Protein AF-A0A7S0SRD4-F1 (afdb_monomer)

Sequence (299 aa):
GVEGLGGLPGMASSKPMAVLPELRYLFFALEDAAAQGLSPATLHTKLDDSADFLSRCLSSYLPPSAASRAAVESGSVRYGSVKLSLGASIRAVTVAAAARIALDEVQTYALLRRCVEEDKGAMPTECDDDLVERLTHFYFRERLGMLKCIHALLIRAVQADEDEDGHGRESFGAPMAACLERILRDGLEDSLTGLLCSHMRGTTPTRPQPSGMAATAAAAADACQSRSQAQSPAAVQMSRDWAGQALEETQVMLECTFLMYYDQRTKCSAQRFAQLASAFEAGALGRAPVASAELVRYG

Structure (mmCIF, N/CA/C/O backbone):
data_AF-A0A7S0SRD4-F1
#
_entry.id   AF-A0A7S0SRD4-F1
#
loop_
_atom_site.group_PDB
_atom_site.id
_atom_site.type_symbol
_atom_site.label_atom_id
_atom_site.label_alt_id
_atom_site.label_comp_id
_atom_site.label_asym_id
_atom_site.label_entity_id
_atom_site.label_seq_id
_atom_site.pdbx_PDB_ins_code
_atom_site.Cartn_x
_atom_site.Cartn_y
_atom_site.Cartn_z
_atom_site.occupancy
_atom_site.B_iso_or_equiv
_atom_site.auth_seq_id
_atom_site.auth_comp_id
_atom_site.auth_asym_id
_atom_site.auth_atom_id
_atom_site.pdbx_PDB_model_num
ATOM 1 N N . GLY A 1 1 ? 24.685 -51.209 0.196 1.00 36.06 1 GLY A N 1
ATOM 2 C CA . GLY A 1 1 ? 24.804 -49.824 -0.280 1.00 36.06 1 GLY A CA 1
ATOM 3 C C . GLY A 1 1 ? 23.450 -49.404 -0.778 1.00 36.06 1 GLY A C 1
ATOM 4 O O . GLY A 1 1 ? 22.957 -50.036 -1.699 1.00 36.06 1 GLY A O 1
ATOM 5 N N . VAL A 1 2 ? 22.821 -48.446 -0.105 1.00 33.62 2 VAL A N 1
ATOM 6 C CA . VAL A 1 2 ? 21.538 -47.857 -0.504 1.00 33.62 2 VAL A CA 1
ATOM 7 C C . VAL A 1 2 ? 21.777 -46.353 -0.490 1.00 33.62 2 VAL A C 1
ATOM 9 O O . VAL A 1 2 ? 22.043 -45.789 0.569 1.00 33.62 2 VAL A O 1
ATOM 12 N N . GLU A 1 3 ? 21.806 -45.744 -1.670 1.00 31.25 3 GLU A N 1
ATOM 13 C CA . GLU A 1 3 ? 22.048 -44.315 -1.861 1.00 31.25 3 GLU A CA 1
ATOM 14 C C . GLU A 1 3 ? 20.728 -43.532 -1.873 1.00 31.25 3 GLU A C 1
ATOM 16 O O . GLU A 1 3 ? 19.791 -43.883 -2.584 1.00 31.25 3 GLU A O 1
ATOM 21 N N . GLY A 1 4 ? 20.712 -42.437 -1.105 1.00 28.84 4 GLY A N 1
ATOM 22 C CA . GLY A 1 4 ? 20.275 -41.129 -1.597 1.00 28.84 4 GLY A CA 1
ATOM 23 C C . GLY A 1 4 ? 18.776 -40.839 -1.669 1.00 28.84 4 GLY A C 1
ATOM 24 O O . GLY A 1 4 ? 18.247 -40.639 -2.757 1.00 28.84 4 GLY A O 1
ATOM 25 N N . LEU A 1 5 ? 18.107 -40.687 -0.521 1.00 32.81 5 LEU A N 1
ATOM 26 C CA . LEU A 1 5 ? 16.852 -39.930 -0.454 1.00 32.81 5 LEU A CA 1
ATOM 27 C C . LEU A 1 5 ? 17.156 -38.426 -0.498 1.00 32.81 5 LEU A C 1
ATOM 29 O O . LEU A 1 5 ? 17.890 -37.902 0.340 1.00 32.81 5 LEU A O 1
ATOM 33 N N . GLY A 1 6 ? 16.591 -37.764 -1.509 1.00 26.78 6 GLY A N 1
ATOM 34 C CA . GLY A 1 6 ? 16.721 -36.337 -1.774 1.00 26.78 6 GLY A CA 1
ATOM 35 C C . GLY A 1 6 ? 16.229 -35.466 -0.619 1.00 26.78 6 GLY A C 1
ATOM 36 O O . GLY A 1 6 ? 15.127 -35.646 -0.100 1.00 26.78 6 GLY A O 1
ATOM 37 N N . GLY A 1 7 ? 17.069 -34.505 -0.238 1.00 25.50 7 GLY A N 1
ATOM 38 C CA . GLY A 1 7 ? 16.729 -33.443 0.698 1.00 25.50 7 GLY A CA 1
ATOM 39 C C . GLY A 1 7 ? 15.748 -32.454 0.070 1.00 25.50 7 GLY A C 1
ATOM 40 O O . GLY A 1 7 ? 15.978 -31.939 -1.023 1.00 25.50 7 GLY A O 1
ATOM 41 N N . LEU A 1 8 ? 14.654 -32.199 0.782 1.00 27.06 8 LEU A N 1
ATOM 42 C CA . LEU A 1 8 ? 13.705 -31.126 0.497 1.00 27.06 8 LEU A CA 1
ATOM 43 C C . LEU A 1 8 ? 14.392 -29.753 0.652 1.00 27.06 8 LEU A C 1
ATOM 45 O O . LEU A 1 8 ? 15.189 -29.582 1.579 1.00 27.06 8 LEU A O 1
ATOM 49 N N . PRO A 1 9 ? 14.083 -28.763 -0.205 1.00 31.20 9 PRO A N 1
ATOM 50 C CA . PRO A 1 9 ? 14.646 -27.428 -0.084 1.00 31.20 9 PRO A CA 1
ATOM 51 C C . PRO A 1 9 ? 14.088 -26.716 1.152 1.00 31.20 9 PRO A C 1
ATOM 53 O O . PRO A 1 9 ? 12.887 -26.737 1.424 1.00 31.20 9 PRO A O 1
ATOM 56 N N . GLY A 1 10 ? 15.008 -26.114 1.906 1.00 26.09 10 GLY A N 1
ATOM 57 C CA . GLY A 1 10 ? 14.757 -25.436 3.169 1.00 26.09 10 GLY A CA 1
ATOM 58 C C . GLY A 1 10 ? 13.685 -24.359 3.057 1.00 26.09 10 GLY A C 1
ATOM 59 O O . GLY A 1 10 ? 13.702 -23.523 2.155 1.00 26.09 10 GLY A O 1
ATOM 60 N N . MET A 1 11 ? 12.761 -24.384 4.017 1.00 27.91 11 MET A N 1
ATOM 61 C CA . MET A 1 11 ? 11.798 -23.316 4.234 1.00 27.91 11 MET A CA 1
ATOM 62 C C . MET A 1 11 ? 12.563 -22.011 4.456 1.00 27.91 11 MET A C 1
ATOM 64 O O . MET A 1 11 ? 13.375 -21.905 5.378 1.00 27.91 11 MET A O 1
ATOM 68 N N . ALA A 1 12 ? 12.309 -21.034 3.587 1.00 28.92 12 ALA A N 1
ATOM 69 C CA . ALA A 1 12 ? 12.789 -19.678 3.760 1.00 28.92 12 ALA A CA 1
ATOM 70 C C . ALA A 1 12 ? 12.390 -19.185 5.157 1.00 28.92 12 ALA A C 1
ATOM 72 O O . ALA A 1 12 ? 11.222 -19.243 5.546 1.00 28.92 12 ALA A O 1
ATOM 73 N N . SER A 1 13 ? 13.386 -18.728 5.912 1.00 27.22 13 SER A N 1
ATOM 74 C CA . SER A 1 13 ? 13.202 -18.041 7.185 1.00 27.22 13 SER A CA 1
ATOM 75 C C . SER A 1 13 ? 12.363 -16.788 6.934 1.00 27.22 13 SER A C 1
ATOM 77 O O . SER A 1 13 ? 12.871 -15.772 6.460 1.00 27.22 13 SER A O 1
ATOM 79 N N . SER A 1 14 ? 11.054 -16.868 7.183 1.00 28.33 14 SER A N 1
ATOM 80 C CA . SER A 1 14 ? 10.164 -15.719 7.079 1.00 28.33 14 SER A CA 1
ATOM 81 C C . SER A 1 14 ? 10.494 -14.766 8.224 1.00 28.33 14 SER A C 1
ATOM 83 O O . SER A 1 14 ? 10.158 -15.032 9.383 1.00 28.33 14 SER A O 1
ATOM 85 N N . LYS A 1 15 ? 11.175 -13.662 7.904 1.00 36.94 15 LYS A N 1
ATOM 86 C CA . LYS A 1 15 ? 11.334 -12.511 8.799 1.00 36.94 15 LYS A CA 1
ATOM 87 C C . LYS A 1 15 ? 9.944 -12.194 9.388 1.00 36.94 15 LYS A C 1
ATOM 89 O O . LYS A 1 15 ? 8.979 -12.152 8.620 1.00 36.94 15 LYS A O 1
ATOM 94 N N . PRO A 1 16 ? 9.792 -12.046 10.720 1.00 40.56 16 PRO A N 1
ATOM 95 C CA . PRO A 1 16 ? 8.496 -11.731 11.310 1.00 40.56 16 PRO A CA 1
ATOM 96 C C . PRO A 1 16 ? 7.958 -10.476 10.630 1.00 40.56 16 PRO A C 1
ATOM 98 O O . PRO A 1 16 ? 8.684 -9.486 10.530 1.00 40.56 16 PRO A O 1
ATOM 101 N N . MET A 1 17 ? 6.733 -10.573 10.107 1.00 44.97 17 MET A N 1
ATOM 102 C CA . MET A 1 17 ? 6.149 -9.570 9.223 1.00 44.97 17 MET A CA 1
ATOM 103 C C . MET A 1 17 ? 6.313 -8.181 9.841 1.00 44.97 17 MET A C 1
ATOM 105 O O . MET A 1 17 ? 5.851 -7.931 10.959 1.00 44.97 17 MET A O 1
ATOM 109 N N . ALA A 1 18 ? 7.054 -7.324 9.139 1.00 53.88 18 ALA A N 1
ATOM 110 C CA . ALA A 1 18 ? 7.311 -5.966 9.573 1.00 53.88 18 ALA A CA 1
ATOM 111 C C . ALA A 1 18 ? 5.974 -5.253 9.801 1.00 53.88 18 ALA A C 1
ATOM 113 O O . ALA A 1 18 ? 5.003 -5.437 9.063 1.00 53.88 18 ALA A O 1
ATOM 114 N N . VAL A 1 19 ? 5.929 -4.468 10.871 1.00 72.50 19 VAL A N 1
ATOM 115 C CA . VAL A 1 19 ? 4.807 -3.584 11.184 1.00 72.50 19 VAL A CA 1
ATOM 116 C C . VAL A 1 19 ? 4.542 -2.702 9.974 1.00 72.50 19 VAL A C 1
ATOM 118 O O . VAL A 1 19 ? 5.494 -2.286 9.320 1.00 72.50 19 VAL A O 1
ATOM 121 N N . LEU A 1 20 ? 3.265 -2.442 9.681 1.00 83.50 20 LEU A N 1
ATOM 122 C CA . LEU A 1 20 ? 2.839 -1.624 8.547 1.00 83.50 20 LEU A CA 1
ATOM 123 C C . LEU A 1 20 ? 3.735 -0.375 8.415 1.00 83.50 20 LEU A C 1
ATOM 125 O O . LEU A 1 20 ? 3.735 0.425 9.350 1.00 83.50 20 LEU A O 1
ATOM 129 N N . PRO A 1 21 ? 4.508 -0.184 7.331 1.00 87.12 21 PRO A N 1
ATOM 130 C CA . PRO A 1 21 ? 5.394 0.973 7.210 1.00 87.12 21 PRO A CA 1
ATOM 131 C C . PRO A 1 21 ? 4.612 2.291 7.108 1.00 87.12 21 PRO A C 1
ATOM 133 O O . PRO A 1 21 ? 3.410 2.288 6.855 1.00 87.12 21 PRO A O 1
ATOM 136 N N . GLU A 1 22 ? 5.275 3.423 7.346 1.00 90.12 22 GLU A N 1
ATOM 137 C CA . GLU A 1 22 ? 4.699 4.773 7.197 1.00 90.12 22 GLU A CA 1
ATOM 138 C C . GLU A 1 22 ? 4.826 5.238 5.742 1.00 90.12 22 GLU A C 1
ATOM 140 O O . GLU A 1 22 ? 5.651 6.089 5.406 1.00 90.12 22 GLU A O 1
ATOM 145 N N . LEU A 1 23 ? 4.054 4.619 4.849 1.00 92.12 23 LEU A N 1
ATOM 146 C CA . LEU A 1 23 ? 4.299 4.687 3.405 1.00 92.12 23 LEU A CA 1
ATOM 147 C C . LEU A 1 23 ? 3.998 6.071 2.834 1.00 92.12 23 LEU A C 1
ATOM 149 O O . LEU A 1 23 ? 4.706 6.530 1.944 1.00 92.12 23 LEU A O 1
ATOM 153 N N . ARG A 1 24 ? 3.019 6.787 3.392 1.00 91.56 24 ARG A N 1
ATOM 154 C CA . ARG A 1 24 ? 2.755 8.176 2.996 1.00 91.56 24 ARG A CA 1
ATOM 155 C C . ARG A 1 24 ? 3.901 9.116 3.374 1.00 91.56 24 ARG A C 1
ATOM 157 O O . ARG A 1 24 ? 4.279 9.970 2.579 1.00 91.56 24 ARG A O 1
ATOM 164 N N . TYR A 1 25 ? 4.474 8.952 4.566 1.00 90.12 25 TYR A N 1
ATOM 165 C CA . TYR A 1 25 ? 5.635 9.742 4.984 1.00 90.12 25 TYR A CA 1
ATOM 166 C C . TYR A 1 25 ? 6.889 9.365 4.198 1.00 90.12 25 TYR A C 1
ATOM 168 O O . TYR A 1 25 ? 7.685 10.241 3.874 1.00 90.12 25 TYR A O 1
ATOM 176 N N . LEU A 1 26 ? 7.055 8.083 3.855 1.00 93.38 26 LEU A N 1
ATOM 177 C CA . LEU A 1 26 ? 8.112 7.655 2.945 1.00 93.38 26 LEU A CA 1
ATOM 178 C C . LEU A 1 26 ? 7.962 8.331 1.580 1.00 93.38 26 LEU A C 1
ATOM 180 O O . LEU A 1 26 ? 8.951 8.846 1.079 1.00 93.38 26 LEU A O 1
ATOM 184 N N . PHE A 1 27 ? 6.754 8.397 1.014 1.00 93.81 27 PHE A N 1
ATOM 185 C CA . PHE A 1 27 ? 6.531 9.075 -0.264 1.00 93.81 27 PHE A CA 1
ATOM 186 C C . PHE A 1 27 ? 6.978 10.539 -0.215 1.00 93.81 27 PHE A C 1
ATOM 188 O O . PHE A 1 27 ? 7.767 10.961 -1.057 1.00 93.81 27 PHE A O 1
ATOM 195 N N . PHE A 1 28 ? 6.575 11.290 0.815 1.00 89.69 28 PHE A N 1
ATOM 196 C CA . PHE A 1 28 ? 7.060 12.661 0.984 1.00 89.69 28 PHE A CA 1
ATOM 197 C C . PHE A 1 28 ? 8.583 12.719 1.100 1.00 89.69 28 PHE A C 1
ATOM 199 O O . PHE A 1 28 ? 9.207 13.595 0.508 1.00 89.69 28 PHE A O 1
ATOM 206 N N . ALA A 1 29 ? 9.198 11.789 1.830 1.00 89.75 29 ALA A N 1
ATOM 207 C CA . ALA A 1 29 ? 10.649 11.719 1.941 1.00 89.75 29 ALA A CA 1
ATOM 208 C C . ALA A 1 29 ? 11.344 11.397 0.604 1.00 89.75 29 ALA A C 1
ATOM 210 O O . ALA A 1 29 ? 12.498 11.771 0.443 1.00 89.75 29 ALA A O 1
ATOM 211 N N . LEU A 1 30 ? 10.683 10.724 -0.345 1.00 90.50 30 LEU A N 1
ATOM 212 C CA . LEU A 1 30 ? 11.231 10.450 -1.682 1.00 90.50 30 LEU A CA 1
ATOM 213 C C . LEU A 1 30 ? 11.121 11.657 -2.622 1.00 90.50 30 LEU A C 1
ATOM 215 O O . LEU A 1 30 ? 12.008 11.863 -3.449 1.00 90.50 30 LEU A O 1
ATOM 219 N N . GLU A 1 31 ? 10.056 12.451 -2.497 1.00 86.06 31 GLU A N 1
ATOM 220 C CA . GLU A 1 31 ? 9.857 13.664 -3.301 1.00 86.06 31 GLU A CA 1
ATOM 221 C C . GLU A 1 31 ? 10.866 14.754 -2.923 1.00 86.06 31 GLU A C 1
ATOM 223 O O . GLU A 1 31 ? 11.453 15.382 -3.803 1.00 86.06 31 GLU A O 1
ATOM 228 N N . ASP A 1 32 ? 11.102 14.944 -1.620 1.00 82.88 32 ASP A N 1
ATOM 229 C CA . ASP A 1 32 ? 11.884 16.076 -1.116 1.00 82.88 32 ASP A CA 1
ATOM 230 C C . ASP A 1 32 ? 12.733 15.727 0.122 1.00 82.88 32 ASP A C 1
ATOM 232 O O . ASP A 1 32 ? 12.624 16.325 1.199 1.00 82.88 32 ASP A O 1
ATOM 236 N N . ALA A 1 33 ? 13.586 14.705 -0.016 1.00 76.62 33 ALA A N 1
ATOM 237 C CA . ALA A 1 33 ? 14.465 14.229 1.059 1.00 76.62 33 ALA A CA 1
ATOM 238 C C . ALA A 1 33 ? 15.352 15.346 1.634 1.00 76.62 33 ALA A C 1
ATOM 240 O O . ALA A 1 33 ? 15.551 15.436 2.850 1.00 76.62 33 ALA A O 1
ATOM 241 N N . ALA A 1 34 ? 15.890 16.192 0.748 1.00 64.50 34 ALA A N 1
ATOM 242 C CA . ALA A 1 34 ? 16.832 17.243 1.098 1.00 64.50 34 ALA A CA 1
ATOM 243 C C . ALA A 1 34 ? 16.157 18.388 1.866 1.00 64.50 34 ALA A C 1
ATOM 245 O O . ALA A 1 34 ? 16.686 18.787 2.907 1.00 64.50 34 ALA A O 1
ATOM 246 N N . ALA A 1 35 ? 14.983 18.880 1.440 1.00 74.06 35 ALA A N 1
ATOM 247 C CA . ALA A 1 35 ? 14.294 19.931 2.195 1.00 74.06 35 ALA A CA 1
ATOM 248 C C . ALA A 1 35 ? 13.738 19.428 3.534 1.00 74.06 35 ALA A C 1
ATOM 250 O O . ALA A 1 35 ? 13.566 20.213 4.465 1.00 74.06 35 ALA A O 1
ATOM 251 N N . GLN A 1 36 ? 13.520 18.118 3.672 1.00 76.75 36 GLN A N 1
ATOM 252 C CA . GLN A 1 36 ? 13.150 17.494 4.945 1.00 76.75 36 GLN A CA 1
ATOM 253 C C . GLN A 1 36 ? 14.348 17.219 5.866 1.00 76.75 36 GLN A C 1
ATOM 255 O O . GLN A 1 36 ? 14.169 16.701 6.970 1.00 76.75 36 GLN A O 1
ATOM 260 N N . GLY A 1 37 ? 15.571 17.551 5.440 1.00 78.12 37 GLY A N 1
ATOM 261 C CA . GLY A 1 37 ? 16.784 17.349 6.232 1.00 78.12 37 GLY A CA 1
ATOM 262 C C . GLY A 1 37 ? 17.118 15.875 6.481 1.00 78.12 37 GLY A C 1
ATOM 263 O O . GLY A 1 37 ? 17.846 15.567 7.429 1.00 78.12 37 GLY A O 1
ATOM 264 N N . LEU A 1 38 ? 16.590 14.948 5.671 1.00 86.19 38 LEU A N 1
ATOM 265 C CA . LEU A 1 38 ? 16.939 13.535 5.792 1.00 86.19 38 LEU A CA 1
ATOM 266 C C . LEU A 1 38 ? 18.378 13.317 5.334 1.00 86.19 38 LEU A C 1
ATOM 268 O O . LEU A 1 38 ? 18.816 13.868 4.333 1.00 86.19 38 LEU A O 1
ATOM 272 N N . SER A 1 39 ? 19.109 12.443 6.024 1.00 89.12 39 SER A N 1
ATOM 273 C CA . SER A 1 39 ? 20.374 11.934 5.496 1.00 89.12 39 SER A CA 1
ATOM 274 C C . SER A 1 39 ? 20.129 10.758 4.538 1.00 89.12 39 SER A C 1
ATOM 276 O O . SER A 1 39 ? 19.165 10.007 4.724 1.00 89.12 39 SER A O 1
ATOM 278 N N . PRO A 1 40 ? 21.024 10.513 3.567 1.00 88.50 40 PRO A N 1
ATOM 279 C CA . PRO A 1 40 ? 20.952 9.340 2.693 1.00 88.50 40 PRO A CA 1
ATOM 280 C C . PRO A 1 40 ? 20.874 8.014 3.446 1.00 88.50 40 PRO A C 1
ATOM 282 O O . PRO A 1 40 ? 20.127 7.121 3.061 1.00 88.50 40 PRO A O 1
ATOM 285 N N . ALA A 1 41 ? 21.610 7.896 4.556 1.00 90.38 41 ALA A N 1
ATOM 286 C CA . ALA A 1 41 ? 21.577 6.711 5.407 1.00 90.38 41 ALA A CA 1
ATOM 287 C C . ALA A 1 41 ? 20.191 6.507 6.040 1.00 90.38 41 ALA A C 1
ATOM 289 O O . ALA A 1 41 ? 19.699 5.385 6.100 1.00 90.38 41 ALA A O 1
ATOM 290 N N . THR A 1 42 ? 19.530 7.592 6.458 1.00 90.56 42 THR A N 1
ATOM 291 C CA . THR A 1 42 ? 18.166 7.527 7.004 1.00 90.56 42 THR A CA 1
ATOM 292 C C . THR A 1 42 ? 17.163 7.107 5.933 1.00 90.56 42 THR A C 1
ATOM 294 O O . THR A 1 42 ? 16.293 6.279 6.202 1.00 90.56 42 THR A O 1
ATOM 297 N N . LEU A 1 43 ? 17.292 7.648 4.716 1.00 91.38 43 LEU A N 1
ATOM 298 C CA . LEU A 1 43 ? 16.451 7.251 3.588 1.00 91.38 43 LEU A CA 1
ATOM 299 C C . LEU A 1 43 ? 16.658 5.773 3.237 1.00 91.38 43 LEU A C 1
ATOM 301 O O . LEU A 1 43 ? 15.682 5.048 3.067 1.00 91.38 43 LEU A O 1
ATOM 305 N N . HIS A 1 44 ? 17.912 5.317 3.195 1.00 92.31 44 HIS A N 1
ATOM 306 C CA . HIS A 1 44 ? 18.248 3.917 2.955 1.00 92.31 44 HIS A CA 1
ATOM 307 C C . HIS A 1 44 ? 17.577 2.988 3.969 1.00 92.31 44 HIS A C 1
ATOM 309 O O . HIS A 1 44 ? 16.913 2.044 3.559 1.00 92.31 44 HIS A O 1
ATOM 315 N N . THR A 1 45 ? 17.662 3.291 5.269 1.00 92.00 45 THR A N 1
ATOM 316 C CA . THR A 1 45 ? 16.983 2.500 6.307 1.00 92.00 45 THR A CA 1
ATOM 317 C C . THR A 1 45 ? 15.470 2.466 6.098 1.00 92.00 45 THR A C 1
ATOM 319 O O . THR A 1 45 ? 14.873 1.396 6.130 1.00 92.00 45 THR A O 1
ATOM 322 N N . LYS A 1 46 ? 14.834 3.616 5.823 1.00 92.50 46 LYS A N 1
ATOM 323 C CA . LYS A 1 46 ? 13.381 3.671 5.585 1.00 92.50 46 LYS A CA 1
ATOM 324 C C . LYS A 1 46 ? 12.956 2.842 4.368 1.00 92.50 46 LYS A C 1
ATOM 326 O O . LYS A 1 46 ? 11.916 2.184 4.413 1.00 92.50 46 LYS A O 1
ATOM 331 N N . LEU A 1 47 ? 13.745 2.880 3.296 1.00 94.62 47 LEU A N 1
ATOM 332 C CA . LEU A 1 47 ? 13.523 2.083 2.092 1.00 94.62 47 LEU A CA 1
ATOM 333 C C . LEU A 1 47 ? 13.733 0.588 2.356 1.00 94.62 47 LEU A C 1
ATOM 335 O O . LEU A 1 47 ? 12.905 -0.216 1.938 1.00 94.62 47 LEU A O 1
ATOM 339 N N . ASP A 1 48 ? 14.787 0.215 3.084 1.00 92.62 48 ASP A N 1
ATOM 340 C CA . ASP A 1 48 ? 15.086 -1.180 3.427 1.00 92.62 48 ASP A CA 1
ATOM 341 C C . ASP A 1 48 ? 13.993 -1.805 4.305 1.00 92.62 48 ASP A C 1
ATOM 343 O O . ASP A 1 48 ? 13.519 -2.910 4.023 1.00 92.62 48 ASP A O 1
ATOM 347 N N . ASP A 1 49 ? 13.521 -1.057 5.307 1.00 91.12 49 ASP A N 1
ATOM 348 C CA . ASP A 1 49 ? 12.427 -1.460 6.194 1.00 91.12 49 ASP A CA 1
ATOM 349 C C . ASP A 1 49 ? 11.086 -1.602 5.452 1.00 91.12 49 ASP A C 1
ATOM 351 O O . ASP A 1 49 ? 10.208 -2.351 5.887 1.00 91.12 49 ASP A O 1
ATOM 355 N N . SER A 1 50 ? 10.922 -0.898 4.326 1.00 94.31 50 SER A N 1
ATOM 356 C CA . SER A 1 50 ? 9.678 -0.875 3.546 1.00 94.31 50 SER A CA 1
ATOM 357 C C . SER A 1 50 ? 9.698 -1.796 2.325 1.00 94.31 50 SER A C 1
ATOM 359 O O . SER A 1 50 ? 8.633 -2.091 1.783 1.00 94.31 50 SER A O 1
ATOM 361 N N . ALA A 1 51 ? 10.868 -2.273 1.889 1.00 94.75 51 ALA A N 1
ATOM 362 C CA . ALA A 1 51 ? 11.043 -2.983 0.620 1.00 94.75 51 ALA A CA 1
ATOM 363 C C . ALA A 1 51 ? 10.125 -4.211 0.482 1.00 94.75 51 ALA A C 1
ATOM 365 O O . ALA A 1 51 ? 9.448 -4.351 -0.533 1.00 94.75 51 ALA A O 1
ATOM 366 N N . ASP A 1 52 ? 10.011 -5.038 1.528 1.00 93.12 52 ASP A N 1
ATOM 367 C CA . ASP A 1 52 ? 9.142 -6.230 1.522 1.00 93.12 52 ASP A CA 1
ATOM 368 C C . ASP A 1 52 ? 7.647 -5.882 1.404 1.00 93.12 52 ASP A C 1
ATOM 370 O O . ASP A 1 52 ? 6.828 -6.734 1.050 1.00 93.12 52 ASP A O 1
ATOM 374 N N . PHE A 1 53 ? 7.264 -4.666 1.800 1.00 93.38 53 PHE A N 1
ATOM 375 C CA . PHE A 1 53 ? 5.892 -4.173 1.704 1.00 93.38 53 PHE A CA 1
ATOM 376 C C . PHE A 1 53 ? 5.628 -3.574 0.319 1.00 93.38 53 PHE A C 1
ATOM 378 O O . PHE A 1 53 ? 4.558 -3.791 -0.249 1.00 93.38 53 PHE A O 1
ATOM 385 N N . LEU A 1 54 ? 6.615 -2.858 -0.228 1.00 96.00 54 LEU A N 1
ATOM 386 C CA . LEU A 1 54 ? 6.573 -2.270 -1.566 1.00 96.00 54 LEU A CA 1
ATOM 387 C C . LEU A 1 54 ? 6.550 -3.347 -2.661 1.00 96.00 54 LEU A C 1
ATOM 389 O O . LEU A 1 54 ? 5.745 -3.241 -3.579 1.00 96.00 54 LEU A O 1
ATOM 393 N N . SER A 1 55 ? 7.357 -4.409 -2.548 1.00 95.94 55 SER A N 1
ATOM 394 C CA . SER A 1 55 ? 7.411 -5.485 -3.554 1.00 95.94 55 SER A CA 1
ATOM 395 C C . SER A 1 55 ? 6.085 -6.229 -3.715 1.00 95.94 55 SER A C 1
ATOM 397 O O . SER A 1 55 ? 5.734 -6.642 -4.813 1.00 95.94 55 SER A O 1
ATOM 399 N N . ARG A 1 56 ? 5.312 -6.356 -2.632 1.00 93.88 56 ARG A N 1
ATOM 400 C CA . ARG A 1 56 ? 4.012 -7.043 -2.617 1.00 93.88 56 ARG A CA 1
ATOM 401 C C . ARG A 1 56 ? 2.820 -6.127 -2.926 1.00 93.88 56 ARG A C 1
ATOM 403 O O . ARG A 1 56 ? 1.686 -6.609 -2.968 1.00 93.88 56 ARG A O 1
ATOM 410 N N . CYS A 1 57 ? 3.038 -4.831 -3.160 1.00 91.00 57 CYS A N 1
ATOM 411 C CA . CYS A 1 57 ? 1.985 -3.846 -3.425 1.00 91.00 57 CYS A CA 1
ATOM 412 C C . CYS A 1 57 ? 0.811 -3.949 -2.422 1.00 91.00 57 CYS A C 1
ATOM 414 O O . CYS A 1 57 ? 0.994 -4.223 -1.232 1.00 91.00 57 CYS A O 1
ATOM 416 N N . LEU A 1 58 ? -0.427 -3.759 -2.896 1.00 89.00 58 LEU A N 1
ATOM 417 C CA . LEU A 1 58 ? -1.639 -3.825 -2.076 1.00 89.00 58 LEU A CA 1
ATOM 418 C C . LEU A 1 58 ? -1.881 -5.211 -1.447 1.00 89.00 58 LEU A C 1
ATOM 420 O O . LEU A 1 58 ? -2.643 -5.293 -0.487 1.00 89.00 58 LEU A O 1
ATOM 424 N N . SER A 1 59 ? -1.207 -6.277 -1.900 1.00 88.50 59 SER A N 1
ATOM 425 C CA . SER A 1 59 ? -1.257 -7.598 -1.249 1.00 88.50 59 SER A CA 1
ATOM 426 C C . SER A 1 59 ? -0.544 -7.635 0.106 1.00 88.50 59 SER A C 1
ATOM 428 O O . SER A 1 59 ? -0.700 -8.599 0.853 1.00 88.50 59 SER A O 1
ATOM 430 N N . SER A 1 60 ? 0.217 -6.594 0.452 1.00 90.75 60 SER A N 1
ATOM 431 C CA . SER A 1 60 ? 0.799 -6.425 1.785 1.00 90.75 60 SER A CA 1
ATOM 432 C C . SER A 1 60 ? -0.231 -6.057 2.858 1.00 90.75 60 SER A C 1
ATOM 434 O O . SER A 1 60 ? 0.043 -6.244 4.044 1.00 90.75 60 SER A O 1
ATOM 436 N N . TYR A 1 61 ? -1.406 -5.550 2.471 1.00 90.56 61 TYR A N 1
ATOM 437 C CA . TYR A 1 61 ? -2.525 -5.319 3.384 1.00 90.56 61 TYR A CA 1
ATOM 438 C C . TYR A 1 61 ? -3.337 -6.603 3.507 1.00 90.56 61 TYR A C 1
ATOM 440 O O . TYR A 1 61 ? -4.043 -7.006 2.582 1.00 90.56 61 TYR A O 1
ATOM 448 N N . LEU A 1 62 ? -3.181 -7.279 4.641 1.00 91.38 62 LEU A N 1
ATOM 449 C CA . LEU A 1 62 ? -3.738 -8.607 4.843 1.00 91.38 62 LEU A CA 1
ATOM 450 C C . LEU A 1 62 ? -5.178 -8.527 5.358 1.00 91.38 62 LEU A C 1
ATOM 452 O O . LEU A 1 62 ? -5.528 -7.571 6.048 1.00 91.38 62 LEU A O 1
ATOM 456 N N . PRO A 1 63 ? -6.021 -9.529 5.064 1.00 91.31 63 PRO A N 1
ATOM 457 C CA . PRO A 1 63 ? -7.330 -9.635 5.693 1.00 91.31 63 PRO A CA 1
ATOM 458 C C . PRO A 1 63 ? -7.207 -10.002 7.187 1.00 91.31 63 PRO A C 1
ATOM 460 O O . PRO A 1 63 ? -6.174 -10.534 7.607 1.00 91.31 63 PRO A O 1
ATOM 463 N N . PRO A 1 64 ? -8.271 -9.797 7.988 1.00 92.81 64 PRO A N 1
ATOM 464 C CA . PRO A 1 64 ? -8.332 -10.257 9.373 1.00 92.81 64 PRO A CA 1
ATOM 465 C C . PRO A 1 64 ? -8.047 -11.757 9.492 1.00 92.81 64 PRO A C 1
ATOM 467 O O . PRO A 1 64 ? -8.491 -12.550 8.654 1.00 92.81 64 PRO A O 1
ATOM 470 N N . SER A 1 65 ? -7.351 -12.168 10.553 1.00 93.06 65 SER A N 1
ATOM 471 C CA . SER A 1 65 ? -7.003 -13.578 10.757 1.00 93.06 65 SER A CA 1
ATOM 472 C C . SER A 1 65 ? -7.048 -13.984 12.226 1.00 93.06 65 SER A C 1
ATOM 474 O O . SER A 1 65 ? -6.861 -13.172 13.128 1.00 93.06 65 SER A O 1
ATOM 476 N N . ALA A 1 66 ? -7.231 -15.282 12.490 1.00 94.81 66 ALA A N 1
ATOM 477 C CA . ALA A 1 66 ? -7.170 -15.801 13.858 1.00 94.81 66 ALA A CA 1
ATOM 478 C C . ALA A 1 66 ? -5.812 -15.512 14.528 1.00 94.81 66 ALA A C 1
ATOM 480 O O . ALA A 1 66 ? -5.759 -15.256 15.729 1.00 94.81 66 ALA A O 1
ATOM 481 N N . ALA A 1 67 ? -4.722 -15.520 13.751 1.00 94.12 67 ALA A N 1
ATOM 482 C CA . ALA A 1 67 ? -3.378 -15.268 14.257 1.00 94.12 67 ALA A CA 1
ATOM 483 C C . ALA A 1 67 ? -3.179 -13.800 14.667 1.00 94.12 67 ALA A C 1
ATOM 485 O O . ALA A 1 67 ? -2.696 -13.530 15.767 1.00 94.12 67 ALA A O 1
ATOM 486 N N . SER A 1 68 ? -3.574 -12.847 13.821 1.00 94.25 68 SER A N 1
ATOM 487 C CA . SER A 1 68 ? -3.454 -11.419 14.134 1.00 94.25 68 SER A CA 1
ATOM 488 C C . SER A 1 68 ? -4.446 -10.962 15.192 1.00 94.25 68 SER A C 1
ATOM 490 O O . SER A 1 68 ? -4.070 -10.184 16.072 1.00 94.25 68 SER A O 1
ATOM 492 N N . ARG A 1 69 ? -5.657 -11.526 15.206 1.00 95.44 69 ARG A N 1
ATOM 493 C CA . ARG A 1 69 ? -6.592 -11.358 16.321 1.00 95.44 69 ARG A CA 1
ATOM 494 C C . ARG A 1 69 ? -5.980 -11.787 17.646 1.00 95.44 69 ARG A C 1
ATOM 496 O O . ARG A 1 69 ? -5.936 -10.986 18.575 1.00 95.44 69 ARG A O 1
ATOM 503 N N . ALA A 1 70 ? -5.448 -13.008 17.716 1.00 95.00 70 ALA A N 1
ATOM 504 C CA . ALA A 1 70 ? -4.811 -13.517 18.927 1.00 95.00 70 ALA A CA 1
ATOM 505 C C . ALA A 1 70 ? -3.616 -12.647 19.355 1.00 95.00 70 ALA A C 1
ATOM 507 O O . ALA A 1 70 ? -3.411 -12.419 20.548 1.00 95.00 70 ALA A O 1
ATOM 508 N N . ALA A 1 71 ? -2.848 -12.111 18.398 1.00 93.06 71 ALA A N 1
ATOM 509 C CA . ALA A 1 71 ? -1.750 -11.194 18.688 1.00 93.06 71 ALA A CA 1
ATOM 510 C C . ALA A 1 71 ? -2.236 -9.908 19.381 1.00 93.06 71 ALA A C 1
ATOM 512 O O . ALA A 1 71 ? -1.670 -9.523 20.405 1.00 93.06 71 ALA A O 1
ATOM 513 N N . VAL A 1 72 ? -3.309 -9.279 18.891 1.00 95.06 72 VAL A N 1
ATOM 514 C CA . VAL A 1 72 ? -3.915 -8.102 19.541 1.00 95.06 72 VAL A CA 1
ATOM 515 C C . VAL A 1 72 ? -4.530 -8.468 20.895 1.00 95.06 72 VAL A C 1
ATOM 517 O O . VAL A 1 72 ? -4.282 -7.793 21.898 1.00 95.06 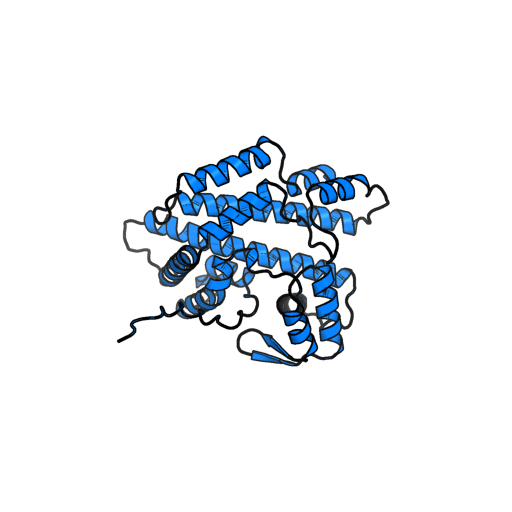72 VAL A O 1
ATOM 520 N N . GLU A 1 73 ? -5.285 -9.564 20.959 1.00 95.75 73 GLU A N 1
ATOM 521 C CA . GLU A 1 73 ? -5.961 -10.028 22.175 1.00 95.75 73 GLU A CA 1
ATOM 522 C C . GLU A 1 73 ? -4.981 -10.406 23.291 1.00 95.75 73 GLU A C 1
ATOM 524 O O . GLU A 1 73 ? -5.294 -10.204 24.467 1.00 95.75 73 GLU A O 1
ATOM 529 N N . SER A 1 74 ? -3.757 -10.827 22.949 1.00 94.50 74 SER A N 1
ATOM 530 C CA . SER A 1 74 ? -2.690 -11.131 23.913 1.00 94.50 74 SER A CA 1
ATOM 531 C C . SER A 1 74 ? -2.322 -9.958 24.834 1.00 94.50 74 SER A C 1
ATOM 533 O O . SER A 1 74 ? -1.698 -10.165 25.874 1.00 94.50 74 SER A O 1
ATOM 535 N N . GLY A 1 75 ? -2.706 -8.722 24.483 1.00 92.31 75 GLY A N 1
ATOM 536 C CA . GLY A 1 75 ? -2.362 -7.526 25.257 1.00 92.31 75 GLY A CA 1
ATOM 537 C C . GLY A 1 75 ? -1.051 -6.888 24.840 1.00 92.31 75 GLY A C 1
ATOM 538 O O . GLY A 1 75 ? -0.671 -5.873 25.419 1.00 92.31 75 GLY A O 1
ATOM 539 N N . SER A 1 76 ? -0.353 -7.432 23.842 1.00 90.31 76 SER A N 1
ATOM 540 C CA . SER A 1 76 ? 0.849 -6.791 23.345 1.00 90.31 76 SER A CA 1
ATOM 541 C C . SER A 1 76 ? 1.133 -7.069 21.879 1.00 90.31 76 SER A C 1
ATOM 543 O O . SER A 1 76 ? 1.209 -8.217 21.453 1.00 90.31 76 SER A O 1
ATOM 545 N N . VAL A 1 77 ? 1.372 -5.998 21.127 1.00 89.31 77 VAL A N 1
ATOM 546 C CA . VAL A 1 77 ? 1.695 -6.058 19.699 1.00 89.31 77 VAL A CA 1
ATOM 547 C C . VAL A 1 77 ? 3.068 -5.462 19.438 1.00 89.31 77 VAL A C 1
ATOM 549 O O . VAL A 1 77 ? 3.544 -4.582 20.163 1.00 89.31 77 VAL A O 1
ATOM 552 N N . ARG A 1 78 ? 3.720 -5.944 18.384 1.00 84.31 78 ARG A N 1
ATOM 553 C CA . ARG A 1 78 ? 4.939 -5.323 17.879 1.00 84.31 78 ARG A CA 1
ATOM 554 C C . ARG A 1 78 ? 4.556 -4.081 17.071 1.00 84.31 78 ARG A C 1
ATOM 556 O O . ARG A 1 78 ? 3.657 -4.154 16.243 1.00 84.31 78 ARG A O 1
ATOM 563 N N . TYR A 1 79 ? 5.232 -2.963 17.314 1.00 81.25 79 TYR A N 1
ATOM 564 C CA . TYR A 1 79 ? 5.097 -1.711 16.571 1.00 81.25 79 TYR A CA 1
ATOM 565 C C . TYR A 1 79 ? 6.503 -1.206 16.212 1.00 81.25 79 TYR A C 1
ATOM 567 O O . TYR A 1 79 ? 7.266 -0.809 17.086 1.00 81.25 79 TYR A O 1
ATOM 575 N N . GLY A 1 80 ? 6.899 -1.310 14.943 1.00 74.69 80 GLY A N 1
ATOM 576 C CA . GLY A 1 80 ? 8.294 -1.180 14.520 1.00 74.69 80 GLY A CA 1
ATOM 577 C C . GLY A 1 80 ? 9.232 -2.121 15.292 1.00 74.69 80 GLY A C 1
ATOM 578 O O . GLY A 1 80 ? 9.026 -3.338 15.363 1.00 74.69 80 GLY A O 1
ATOM 579 N N . SER A 1 81 ? 10.267 -1.546 15.900 1.00 76.19 81 SER A N 1
ATOM 580 C CA . SER A 1 81 ? 11.236 -2.253 16.744 1.00 76.19 81 SER A CA 1
ATOM 581 C C . SER A 1 81 ? 10.773 -2.446 18.194 1.00 76.19 81 SER A C 1
ATOM 583 O O . SER A 1 81 ? 11.413 -3.199 18.930 1.00 76.19 81 SER A O 1
ATOM 585 N N . VAL A 1 82 ? 9.664 -1.821 18.609 1.00 84.81 82 VAL A N 1
ATOM 586 C CA . VAL A 1 82 ? 9.188 -1.840 19.998 1.00 84.81 82 VAL A CA 1
ATOM 587 C C . VAL A 1 82 ? 7.991 -2.769 20.193 1.00 84.81 82 VAL A C 1
ATOM 589 O O . VAL A 1 82 ? 7.243 -3.083 19.268 1.00 84.81 82 VAL A O 1
ATOM 592 N N . LYS A 1 83 ? 7.808 -3.231 21.430 1.00 88.62 83 LYS A N 1
ATOM 593 C CA . LYS A 1 83 ? 6.644 -4.009 21.859 1.00 88.62 83 LYS A CA 1
ATOM 594 C C . LYS A 1 83 ? 5.758 -3.108 22.717 1.00 88.62 83 LYS A C 1
ATOM 596 O O . LYS A 1 83 ? 6.214 -2.594 23.734 1.00 88.62 83 LYS A O 1
ATOM 601 N N . LEU A 1 84 ? 4.514 -2.902 22.296 1.00 89.75 84 LEU A N 1
ATOM 602 C CA . LEU A 1 84 ? 3.562 -2.025 22.975 1.00 89.75 84 LEU A CA 1
ATOM 603 C C . LEU A 1 84 ? 2.570 -2.845 23.795 1.00 89.75 84 LEU A C 1
ATOM 605 O O . LEU A 1 84 ? 2.147 -3.916 23.362 1.00 89.75 84 LEU A O 1
ATOM 609 N N . SER A 1 85 ? 2.207 -2.343 24.974 1.00 93.12 85 SER A N 1
ATOM 610 C CA . SER A 1 85 ? 1.149 -2.916 25.813 1.00 93.12 85 SER A CA 1
ATOM 611 C C . SER A 1 85 ? -0.196 -2.286 25.460 1.00 93.12 85 SER A C 1
ATOM 613 O O . SER A 1 85 ? -0.282 -1.070 25.275 1.00 93.12 85 SER A O 1
ATOM 615 N N . LEU A 1 86 ? -1.237 -3.108 25.345 1.00 93.44 86 LEU A N 1
ATOM 616 C CA . LEU A 1 86 ? -2.581 -2.696 24.960 1.00 93.44 86 LEU A CA 1
ATOM 617 C C . LEU A 1 86 ? -3.544 -2.896 26.130 1.00 93.44 86 LEU A C 1
ATOM 619 O O . LEU A 1 86 ? -3.705 -4.002 26.648 1.00 93.44 86 LEU A O 1
ATOM 623 N N . GLY A 1 87 ? -4.242 -1.822 26.504 1.00 94.19 87 GLY A N 1
ATOM 624 C CA . GLY A 1 87 ? -5.369 -1.891 27.432 1.00 94.19 87 GLY A CA 1
ATOM 625 C C . GLY A 1 87 ? -6.549 -2.695 26.870 1.00 94.19 87 GLY A C 1
ATOM 626 O O . GLY A 1 87 ? -6.653 -2.945 25.670 1.00 94.19 87 GLY A O 1
ATOM 627 N N . ALA A 1 88 ? -7.480 -3.098 27.737 1.00 95.25 88 ALA A N 1
ATOM 628 C CA . ALA A 1 88 ? -8.649 -3.878 27.324 1.00 95.25 88 ALA A CA 1
ATOM 629 C C . ALA A 1 88 ? -9.528 -3.148 26.291 1.00 95.25 88 ALA A C 1
ATOM 631 O O . ALA A 1 88 ? -9.924 -3.767 25.306 1.00 95.25 88 ALA A O 1
ATOM 632 N N . SER A 1 89 ? -9.763 -1.844 26.477 1.00 95.31 89 SER A N 1
ATOM 633 C CA . SER A 1 89 ? -10.559 -1.025 25.554 1.00 95.31 89 SER A CA 1
ATOM 634 C C . SER A 1 89 ? -9.953 -1.004 24.153 1.00 95.31 89 SER A C 1
ATOM 636 O O . SER A 1 89 ? -10.619 -1.371 23.191 1.00 95.31 89 SER A O 1
ATOM 638 N N . ILE A 1 90 ? -8.665 -0.672 24.033 1.00 96.25 90 ILE A N 1
ATOM 639 C CA . ILE A 1 90 ? -8.035 -0.541 22.718 1.00 96.25 90 ILE A CA 1
ATOM 640 C C . ILE A 1 90 ? -7.942 -1.871 21.965 1.00 96.25 90 ILE A C 1
ATOM 642 O O . ILE A 1 90 ? -8.048 -1.882 20.740 1.00 96.25 90 ILE A O 1
ATOM 646 N N . ARG A 1 91 ? -7.809 -3.003 22.671 1.00 97.06 91 ARG A N 1
ATOM 647 C CA . ARG A 1 91 ? -7.904 -4.331 22.043 1.00 97.06 91 ARG A CA 1
ATOM 648 C C . ARG A 1 91 ? -9.270 -4.542 21.401 1.00 97.06 91 ARG A C 1
ATOM 650 O O . ARG A 1 91 ? -9.334 -4.888 20.226 1.00 97.06 91 ARG A O 1
ATOM 657 N N . ALA A 1 92 ? -10.342 -4.292 22.154 1.00 97.31 92 ALA A N 1
ATOM 658 C CA . ALA A 1 92 ? -11.708 -4.453 21.664 1.00 97.31 92 ALA A CA 1
ATOM 659 C C . ALA A 1 92 ? -11.995 -3.526 20.472 1.00 97.31 92 ALA A C 1
ATOM 661 O O . ALA A 1 92 ? -12.514 -3.982 19.456 1.00 97.31 92 ALA A O 1
ATOM 662 N N . VAL A 1 93 ? -11.581 -2.256 20.560 1.00 97.75 93 VAL A N 1
ATOM 663 C CA . VAL A 1 93 ? -11.726 -1.284 19.465 1.00 97.75 93 VAL A CA 1
ATOM 664 C C . VAL A 1 93 ? -10.960 -1.723 18.221 1.00 97.75 93 VAL A C 1
ATOM 666 O O . VAL A 1 93 ? -11.510 -1.681 17.128 1.00 97.75 93 VAL A O 1
ATOM 669 N N . THR A 1 94 ? -9.720 -2.192 18.376 1.00 97.06 94 THR A N 1
ATOM 670 C CA . THR A 1 94 ? -8.893 -2.651 17.250 1.00 97.06 94 THR A CA 1
ATOM 671 C C . THR A 1 94 ? -9.541 -3.830 16.529 1.00 97.06 94 THR A C 1
ATOM 673 O O . THR A 1 94 ? -9.646 -3.807 15.307 1.00 97.06 94 THR A O 1
ATOM 676 N N . VAL A 1 95 ? -10.004 -4.846 17.267 1.00 96.69 95 VAL A N 1
ATOM 677 C CA . VAL A 1 95 ? -10.651 -6.032 16.677 1.00 96.69 95 VAL A CA 1
ATOM 678 C C . VAL A 1 95 ? -11.962 -5.653 15.980 1.00 96.69 95 VAL A C 1
ATOM 680 O O . VAL A 1 95 ? -12.233 -6.127 14.876 1.00 96.69 95 VAL A O 1
ATOM 683 N N . ALA A 1 96 ? -12.761 -4.770 16.588 1.00 96.19 96 ALA A N 1
ATOM 684 C CA . ALA A 1 96 ? -13.998 -4.279 15.987 1.00 96.19 96 ALA A CA 1
ATOM 685 C C . ALA A 1 96 ? -13.731 -3.475 14.703 1.00 96.19 96 ALA A C 1
ATOM 687 O O . ALA A 1 96 ? -14.362 -3.726 13.676 1.00 96.19 96 ALA A O 1
ATOM 688 N N . ALA A 1 97 ? -12.758 -2.562 14.731 1.00 95.31 97 ALA A N 1
ATOM 689 C CA . ALA A 1 97 ? -12.376 -1.762 13.574 1.00 95.31 97 ALA A CA 1
ATOM 690 C C . ALA A 1 97 ? -11.846 -2.644 12.435 1.00 95.31 97 ALA A C 1
ATOM 692 O O . ALA A 1 97 ? -12.306 -2.505 11.306 1.00 95.31 97 ALA A O 1
ATOM 693 N N . ALA A 1 98 ? -10.968 -3.604 12.740 1.00 94.75 98 ALA A N 1
ATOM 694 C CA . ALA A 1 98 ? -10.379 -4.544 11.783 1.00 94.75 98 ALA A CA 1
ATOM 695 C C . ALA A 1 98 ? -11.447 -5.317 10.999 1.00 94.75 98 ALA A C 1
ATOM 697 O O . ALA A 1 98 ? -11.373 -5.434 9.776 1.00 94.75 98 ALA A O 1
ATOM 698 N N . ALA A 1 99 ? -12.494 -5.780 11.689 1.00 92.44 99 ALA A N 1
ATOM 699 C CA . ALA A 1 99 ? -13.625 -6.451 11.058 1.00 92.44 99 ALA A CA 1
ATOM 700 C C . ALA A 1 99 ? -14.432 -5.523 10.130 1.00 92.44 99 ALA A C 1
ATOM 702 O O . ALA A 1 99 ? -14.952 -5.978 9.111 1.00 92.44 99 ALA A O 1
ATOM 703 N N . ARG A 1 100 ? -14.537 -4.229 10.466 1.00 88.94 1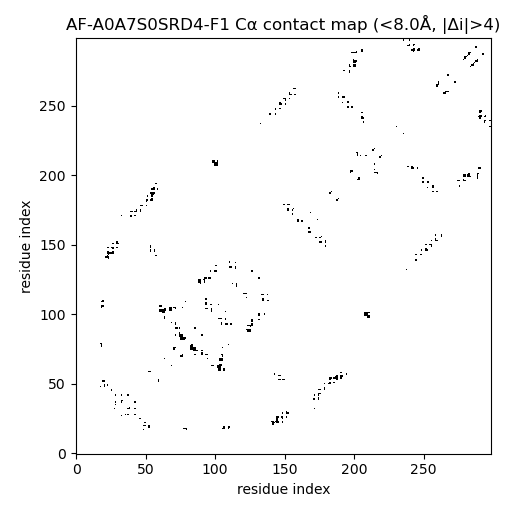00 ARG A N 1
ATOM 704 C CA . ARG A 1 100 ? -15.287 -3.230 9.687 1.00 88.94 100 ARG A CA 1
ATOM 705 C C . ARG A 1 100 ? -14.516 -2.709 8.473 1.00 88.94 100 ARG A C 1
ATOM 707 O O . ARG A 1 100 ? -15.144 -2.434 7.454 1.00 88.94 100 ARG A O 1
ATOM 714 N N . ILE A 1 101 ? -13.190 -2.601 8.567 1.00 89.56 101 ILE A N 1
ATOM 715 C CA . ILE A 1 101 ? -12.313 -2.152 7.470 1.00 89.56 101 ILE A CA 1
ATOM 716 C C . ILE A 1 101 ? -11.618 -3.307 6.735 1.00 89.56 101 ILE A C 1
ATOM 718 O O . ILE A 1 101 ? -10.762 -3.062 5.891 1.00 89.56 101 ILE A O 1
ATOM 722 N N . ALA A 1 102 ? -11.970 -4.555 7.059 1.00 90.94 102 ALA A N 1
ATOM 723 C CA . ALA A 1 102 ? -11.439 -5.772 6.446 1.00 90.94 102 ALA A CA 1
ATOM 724 C C . ALA A 1 102 ? -9.902 -5.820 6.373 1.00 90.94 102 ALA A C 1
ATOM 726 O O . ALA A 1 102 ? -9.334 -6.231 5.360 1.00 90.94 102 ALA A O 1
ATOM 727 N N . LEU A 1 103 ? -9.241 -5.421 7.458 1.00 92.69 103 LEU A N 1
ATOM 728 C CA . LEU A 1 103 ? -7.786 -5.370 7.559 1.00 92.69 103 LEU A CA 1
ATOM 729 C C . LEU A 1 103 ? -7.310 -6.178 8.763 1.00 92.69 103 LEU A C 1
ATOM 731 O O . LEU A 1 103 ? -7.961 -6.201 9.803 1.00 92.69 103 LEU A O 1
ATOM 735 N N . ASP A 1 104 ? -6.152 -6.806 8.624 1.00 94.50 104 ASP A N 1
ATOM 736 C CA . ASP A 1 104 ? -5.425 -7.495 9.680 1.00 94.50 104 ASP A CA 1
ATOM 737 C C . ASP A 1 104 ? -5.426 -6.711 10.997 1.00 94.50 104 ASP A C 1
ATOM 739 O O . ASP A 1 104 ? -5.178 -5.503 11.022 1.00 94.50 104 ASP A O 1
ATOM 743 N N . GLU A 1 105 ? -5.701 -7.392 12.109 1.00 95.00 105 GLU A N 1
ATOM 744 C CA . GLU A 1 105 ? -5.856 -6.741 13.407 1.00 95.00 105 GLU A CA 1
ATOM 745 C C . GLU A 1 105 ? -4.582 -5.990 13.861 1.00 95.00 105 GLU A C 1
ATOM 747 O O . GLU A 1 105 ? -4.679 -4.921 14.471 1.00 95.00 105 GLU A O 1
ATOM 752 N N . VAL A 1 106 ? -3.380 -6.477 13.528 1.00 94.62 106 VAL A N 1
ATOM 753 C CA . VAL A 1 106 ? -2.115 -5.807 13.887 1.00 94.62 106 VAL A CA 1
ATOM 754 C C . VAL A 1 106 ? -1.874 -4.589 12.993 1.00 94.62 106 VAL A C 1
ATOM 756 O O . VAL A 1 106 ? -1.477 -3.530 13.488 1.00 94.62 106 VAL A O 1
ATOM 759 N N . GLN A 1 107 ? -2.150 -4.703 11.691 1.00 94.12 107 GLN A N 1
ATOM 760 C CA . GLN A 1 107 ? -2.073 -3.565 10.764 1.00 94.12 107 GLN A CA 1
ATOM 761 C C . GLN A 1 107 ? -3.110 -2.488 11.109 1.00 94.12 107 GLN A C 1
ATOM 763 O O . GLN A 1 107 ? -2.792 -1.299 11.100 1.00 94.12 107 GLN A O 1
ATOM 768 N N . THR A 1 108 ? -4.313 -2.904 11.506 1.00 95.25 108 THR A N 1
ATOM 769 C CA . THR A 1 108 ? -5.381 -2.022 11.984 1.00 95.25 108 THR A CA 1
ATOM 770 C C . THR A 1 108 ? -4.940 -1.247 13.217 1.00 95.25 108 THR A C 1
ATOM 772 O O . THR A 1 108 ? -5.127 -0.036 13.261 1.00 95.25 108 THR A O 1
ATOM 775 N N . TYR A 1 109 ? -4.305 -1.897 14.200 1.00 95.44 109 TYR A N 1
ATOM 776 C CA . TYR A 1 109 ? -3.774 -1.189 15.368 1.00 95.44 109 TYR A CA 1
ATOM 777 C C . TYR A 1 109 ? -2.736 -0.128 14.978 1.00 95.44 109 TYR A C 1
ATOM 779 O O . TYR A 1 109 ? -2.763 0.988 15.500 1.00 95.44 109 TYR A O 1
ATOM 787 N N . ALA A 1 110 ? -1.828 -0.465 14.055 1.00 93.88 110 ALA A N 1
ATOM 788 C CA . ALA A 1 110 ? -0.810 0.468 13.588 1.00 93.88 110 ALA A CA 1
ATOM 789 C C . ALA A 1 110 ? -1.431 1.693 12.894 1.00 93.88 110 ALA A C 1
ATOM 791 O O . ALA A 1 110 ? -1.050 2.822 13.205 1.00 93.88 110 ALA A O 1
ATOM 792 N N . LEU A 1 111 ? -2.419 1.486 12.014 1.00 94.25 111 LEU A N 1
ATOM 793 C CA . LEU A 1 111 ? -3.170 2.577 11.382 1.00 94.25 111 LEU A CA 1
ATOM 794 C C . LEU A 1 111 ? -3.952 3.401 12.399 1.00 94.25 111 LEU A C 1
ATOM 796 O O . LEU A 1 111 ? -3.907 4.624 12.347 1.00 94.25 111 LEU A O 1
ATOM 800 N N . LEU A 1 112 ? -4.641 2.744 13.333 1.00 95.19 112 LEU A N 1
ATOM 801 C CA . LEU A 1 112 ? -5.454 3.397 14.354 1.00 95.19 112 LEU A CA 1
ATOM 802 C C . LEU A 1 112 ? -4.614 4.357 15.187 1.00 95.19 112 LEU A C 1
ATOM 804 O O . LEU A 1 112 ? -4.991 5.510 15.379 1.00 95.19 112 LEU A O 1
ATOM 808 N N . ARG A 1 113 ? -3.448 3.892 15.635 1.00 93.81 113 ARG A N 1
ATOM 809 C CA . ARG A 1 113 ? -2.513 4.713 16.394 1.00 93.81 113 ARG A CA 1
ATOM 810 C C . ARG A 1 113 ? -2.085 5.956 15.607 1.00 93.81 113 ARG A C 1
ATOM 812 O O . ARG A 1 113 ? -2.167 7.054 16.144 1.00 93.81 113 ARG A O 1
ATOM 819 N N . ARG A 1 114 ? -1.687 5.794 14.342 1.00 93.12 114 ARG A N 1
ATOM 820 C CA . ARG A 1 114 ? -1.241 6.908 13.485 1.00 93.12 114 ARG A CA 1
ATOM 821 C C . ARG A 1 114 ? -2.359 7.881 13.140 1.00 93.12 114 ARG A C 1
ATOM 823 O O . ARG A 1 114 ? -2.130 9.082 13.135 1.00 93.12 114 ARG A O 1
ATOM 830 N N . CYS A 1 115 ? -3.559 7.369 12.882 1.00 94.31 115 CYS A N 1
ATOM 831 C CA . CYS A 1 115 ? -4.743 8.180 12.623 1.00 94.31 115 CYS A CA 1
ATOM 832 C C . CYS A 1 115 ? -5.042 9.092 13.822 1.00 94.31 115 CYS A C 1
ATOM 834 O O . CYS A 1 115 ? -5.220 10.293 13.658 1.00 94.31 115 CYS A O 1
ATOM 836 N N . VAL A 1 116 ? -5.018 8.539 15.039 1.00 93.50 116 VAL A N 1
ATOM 837 C CA . VAL A 1 116 ? -5.235 9.305 16.276 1.00 93.50 116 VAL A CA 1
ATOM 838 C C . VAL A 1 116 ? -4.096 10.297 16.539 1.00 93.50 116 VAL A C 1
ATOM 840 O O . VAL A 1 116 ? -4.352 11.417 16.978 1.00 93.50 116 VAL A O 1
ATOM 843 N N . GLU A 1 117 ? -2.846 9.907 16.269 1.00 92.62 117 GLU A N 1
ATOM 844 C CA . GLU A 1 117 ? -1.678 10.789 16.390 1.00 92.62 117 GLU A CA 1
ATOM 845 C C . GLU A 1 117 ? -1.750 11.977 15.405 1.00 92.62 117 GLU A C 1
ATOM 847 O O . GLU A 1 117 ? -1.466 13.106 15.810 1.00 92.62 117 GLU A O 1
ATOM 852 N N . GLU A 1 118 ? -2.186 11.763 14.155 1.00 91.00 118 GLU A N 1
ATOM 853 C CA . GLU A 1 118 ? -2.405 12.829 13.158 1.00 91.00 118 GLU A CA 1
ATOM 854 C C . GLU A 1 118 ? -3.485 13.820 13.613 1.00 91.00 118 GLU A C 1
ATOM 856 O O . GLU A 1 118 ? -3.283 15.035 13.536 1.00 91.00 118 GLU A O 1
ATOM 861 N N . ASP A 1 119 ? -4.580 13.309 14.178 1.00 89.56 119 ASP A N 1
ATOM 862 C CA . ASP A 1 119 ? -5.683 14.121 14.700 1.00 89.56 119 ASP A CA 1
ATOM 863 C C . ASP A 1 119 ? -5.346 14.809 16.039 1.00 89.56 119 ASP A C 1
ATOM 865 O O . ASP A 1 119 ? -6.132 15.613 16.544 1.00 89.56 119 ASP A O 1
ATOM 869 N N . LYS A 1 120 ? -4.187 14.499 16.644 1.00 91.81 120 LYS A N 1
ATOM 870 C CA . LYS A 1 120 ? -3.816 14.893 18.019 1.00 91.81 120 LYS A CA 1
ATOM 871 C C . LYS A 1 120 ? -4.883 14.490 19.049 1.00 91.81 120 LYS A C 1
ATOM 873 O O . LYS A 1 120 ? -5.099 15.184 20.045 1.00 91.81 120 LYS A O 1
ATOM 878 N N . GLY A 1 121 ? -5.562 13.375 18.788 1.00 90.38 121 GLY A N 1
ATOM 879 C CA . GLY A 1 121 ? -6.656 12.858 19.597 1.00 90.38 121 GLY A CA 1
ATOM 880 C C . GLY A 1 121 ? -6.196 11.944 20.733 1.00 90.38 121 GLY A C 1
ATOM 881 O O . GLY A 1 121 ? -5.037 11.539 20.828 1.00 90.38 121 GLY A O 1
ATOM 882 N N . ALA A 1 122 ? -7.143 11.580 21.598 1.00 92.56 122 ALA A N 1
ATOM 883 C CA . ALA A 1 122 ? -6.961 10.493 22.553 1.00 92.56 122 ALA A CA 1
ATOM 884 C C . ALA A 1 122 ? -7.292 9.143 21.901 1.00 92.56 122 ALA A C 1
ATOM 886 O O . ALA A 1 122 ? -8.105 9.068 20.979 1.00 92.56 122 ALA A O 1
ATOM 887 N N . MET A 1 123 ? -6.692 8.061 22.408 1.00 92.88 123 MET A N 1
ATOM 888 C CA . MET A 1 123 ? -7.019 6.718 21.927 1.00 92.88 123 MET A CA 1
ATOM 889 C C . MET A 1 123 ? -8.497 6.398 22.197 1.00 92.88 123 MET A C 1
ATOM 891 O O . MET A 1 123 ? -8.948 6.566 23.335 1.00 92.88 123 MET A O 1
ATOM 895 N N . PRO A 1 124 ? -9.244 5.919 21.189 1.00 94.69 124 PRO A N 1
ATOM 896 C CA . PRO A 1 124 ? -10.669 5.666 21.324 1.00 94.69 124 PRO A CA 1
ATOM 897 C C . PRO A 1 124 ? -10.953 4.519 22.293 1.00 94.69 124 PRO A C 1
ATOM 899 O O . PRO A 1 124 ? -10.198 3.547 22.394 1.00 94.69 124 PRO A O 1
ATOM 902 N N . THR A 1 125 ? -12.077 4.630 22.994 1.00 94.38 125 THR A N 1
ATOM 903 C CA . THR A 1 125 ? -12.586 3.596 23.905 1.00 94.38 125 THR A CA 1
ATOM 904 C C . THR A 1 125 ? -13.678 2.735 23.280 1.00 94.38 125 THR A C 1
ATOM 906 O O . THR A 1 125 ? -13.964 1.662 23.805 1.00 94.38 125 THR A O 1
ATOM 909 N N . GLU A 1 126 ? -14.249 3.176 22.160 1.00 94.62 126 GLU A N 1
ATOM 910 C CA . GLU A 1 126 ? -15.290 2.484 21.403 1.00 94.62 126 GLU A CA 1
ATOM 911 C C . GLU A 1 126 ? -15.037 2.571 19.891 1.00 94.62 126 GLU A C 1
ATOM 913 O O . GLU A 1 126 ? -14.246 3.391 19.426 1.00 94.62 126 GLU A O 1
ATOM 918 N N . CYS A 1 127 ? -15.661 1.667 19.133 1.00 95.06 127 CYS A N 1
ATOM 919 C CA . CYS A 1 127 ? -15.573 1.623 17.675 1.00 95.06 127 CYS A CA 1
ATOM 920 C C . CYS A 1 127 ? -16.892 2.115 17.071 1.00 95.06 127 CYS A C 1
ATOM 922 O O . CYS A 1 127 ? -17.749 1.315 16.689 1.00 95.06 127 CYS A O 1
ATOM 924 N N . ASP A 1 128 ? -17.051 3.434 17.033 1.00 91.44 128 ASP A N 1
ATOM 925 C CA . ASP A 1 128 ? -18.186 4.109 16.407 1.00 91.44 128 ASP A CA 1
ATOM 926 C C . ASP A 1 128 ? -18.013 4.243 14.880 1.00 91.44 128 ASP A C 1
ATOM 928 O O . ASP A 1 128 ? -16.999 3.842 14.294 1.00 91.44 128 ASP A O 1
ATOM 932 N N . ASP A 1 129 ? -19.055 4.741 14.214 1.00 85.81 129 ASP A N 1
ATOM 933 C CA . ASP A 1 129 ? -19.065 4.927 12.760 1.00 85.81 129 ASP A CA 1
ATOM 934 C C . ASP A 1 129 ? -18.057 5.992 12.315 1.00 85.81 129 ASP A C 1
ATOM 936 O O . ASP A 1 129 ? -17.350 5.780 11.327 1.00 85.81 129 ASP A O 1
ATOM 940 N N . ASP A 1 130 ? -17.916 7.070 13.087 1.00 88.19 130 ASP A N 1
ATOM 941 C CA . ASP A 1 130 ? -17.005 8.170 12.781 1.00 88.19 130 ASP A CA 1
ATOM 942 C C . ASP A 1 130 ? -15.537 7.712 12.825 1.00 88.19 130 ASP A C 1
ATOM 944 O O . ASP A 1 130 ? -14.728 8.094 11.977 1.00 88.19 130 ASP A O 1
ATOM 948 N N . LEU A 1 131 ? -15.156 6.876 13.800 1.00 91.62 131 LEU A N 1
ATOM 949 C CA . LEU A 1 131 ? -13.817 6.291 13.875 1.00 91.62 131 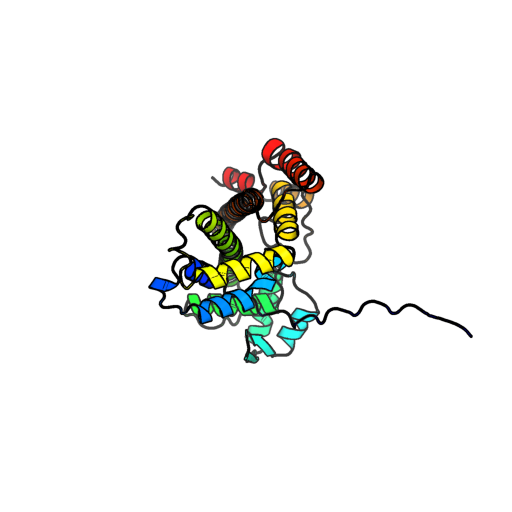LEU A CA 1
ATOM 950 C C . LEU A 1 131 ? -13.531 5.421 12.659 1.00 91.62 131 LEU A C 1
ATOM 952 O O . LEU A 1 131 ? -12.433 5.472 12.109 1.00 91.62 131 LEU A O 1
ATOM 956 N N . VAL A 1 132 ? -14.503 4.611 12.250 1.00 89.62 132 VAL A N 1
ATOM 957 C CA . VAL A 1 132 ? -14.344 3.706 11.111 1.00 89.62 132 VAL A CA 1
ATOM 958 C C . VAL A 1 132 ? -14.226 4.488 9.815 1.00 89.62 132 VAL A C 1
ATOM 960 O O . VAL A 1 132 ? -13.394 4.133 8.982 1.00 89.62 132 VAL A O 1
ATOM 963 N N . GLU A 1 133 ? -14.983 5.571 9.659 1.00 86.75 133 GLU A N 1
ATOM 964 C CA . GLU A 1 133 ? -14.833 6.513 8.552 1.00 86.75 133 GLU A CA 1
ATOM 965 C C . GLU A 1 133 ? -13.418 7.101 8.500 1.00 86.75 133 GLU A C 1
ATOM 967 O O . GLU A 1 133 ? -12.715 6.925 7.500 1.00 86.75 133 GLU A O 1
ATOM 972 N N . ARG A 1 134 ? -12.957 7.716 9.597 1.00 90.31 134 ARG A N 1
ATOM 973 C CA . ARG A 1 134 ? -11.613 8.316 9.672 1.00 90.31 134 ARG A CA 1
ATOM 974 C C . ARG A 1 134 ? -10.516 7.299 9.384 1.00 90.31 134 ARG A C 1
ATOM 976 O O . ARG A 1 134 ? -9.630 7.550 8.567 1.00 90.31 134 ARG A O 1
ATOM 983 N N . LEU A 1 135 ? -10.598 6.126 10.009 1.00 92.38 135 LEU A N 1
ATOM 984 C CA . LEU A 1 135 ? -9.613 5.065 9.840 1.00 92.38 135 LEU A CA 1
ATOM 985 C C . LEU A 1 135 ? -9.597 4.526 8.407 1.00 92.38 135 LEU A C 1
ATOM 987 O O . LEU A 1 135 ? -8.528 4.234 7.877 1.00 92.38 135 LEU A O 1
ATOM 991 N N . THR A 1 136 ? -10.763 4.433 7.765 1.00 88.56 136 THR A N 1
ATOM 992 C CA . THR A 1 136 ? -10.874 4.022 6.362 1.00 88.56 136 THR A CA 1
ATOM 993 C C . THR A 1 136 ? -10.214 5.046 5.437 1.00 88.56 136 THR A C 1
ATOM 995 O O . THR A 1 136 ? -9.423 4.663 4.576 1.00 88.56 136 THR A O 1
ATOM 998 N N . HIS A 1 137 ? -10.457 6.347 5.632 1.00 87.81 137 HIS A N 1
ATOM 999 C CA . HIS A 1 137 ? -9.767 7.393 4.865 1.00 87.81 137 HIS A CA 1
ATOM 1000 C C . HIS A 1 137 ? -8.252 7.350 5.070 1.00 87.81 137 HIS A C 1
ATOM 1002 O O . HIS A 1 137 ? -7.486 7.438 4.108 1.00 87.81 137 HIS A O 1
ATOM 1008 N N . PHE A 1 138 ? -7.805 7.161 6.311 1.00 92.06 138 PHE A N 1
ATOM 1009 C CA . PHE A 1 138 ? -6.384 7.055 6.619 1.00 92.06 138 PHE A CA 1
ATOM 1010 C C . PHE A 1 138 ? -5.744 5.821 5.956 1.00 92.06 138 PHE A C 1
ATOM 1012 O O . PHE A 1 138 ? -4.698 5.935 5.320 1.00 92.06 138 PHE A O 1
ATOM 1019 N N . TYR A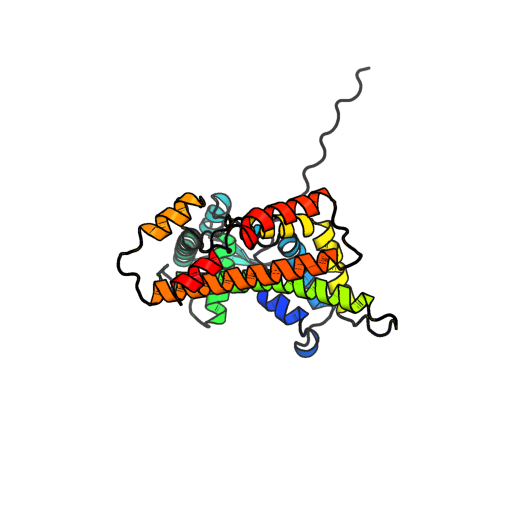 1 139 ? -6.402 4.659 6.029 1.00 91.75 139 TYR A N 1
ATOM 1020 C CA . TYR A 1 139 ? -5.983 3.419 5.367 1.00 91.75 139 TYR A CA 1
ATOM 1021 C C . TYR A 1 139 ? -5.753 3.609 3.865 1.00 91.75 139 TYR A C 1
ATOM 1023 O O . TYR A 1 139 ? -4.720 3.207 3.327 1.00 91.75 139 TYR A O 1
ATOM 1031 N N . PHE A 1 140 ? -6.693 4.258 3.187 1.00 87.88 140 PHE A N 1
ATOM 1032 C CA . PHE A 1 140 ? -6.595 4.502 1.756 1.00 87.88 140 PHE A CA 1
ATOM 1033 C C . PHE A 1 140 ? -5.478 5.476 1.376 1.00 87.88 140 PHE A C 1
ATOM 1035 O O . PHE A 1 140 ? -4.750 5.236 0.412 1.00 87.88 140 PHE A O 1
ATOM 1042 N N . ARG A 1 141 ? -5.278 6.536 2.165 1.00 90.69 141 ARG A N 1
ATOM 1043 C CA . ARG A 1 141 ? -4.147 7.454 1.969 1.00 90.69 141 ARG A CA 1
ATOM 1044 C C . ARG A 1 141 ? -2.806 6.736 2.118 1.00 90.69 141 ARG A C 1
ATOM 1046 O O . ARG A 1 141 ? -1.885 7.018 1.356 1.00 90.69 141 ARG A O 1
ATOM 1053 N N . GLU A 1 142 ? -2.699 5.787 3.049 1.00 92.38 142 GLU A N 1
ATOM 1054 C CA . GLU A 1 142 ? -1.499 4.954 3.202 1.00 92.38 142 GLU A CA 1
ATOM 1055 C C . GLU A 1 142 ? -1.285 4.018 2.001 1.00 92.38 142 GLU A C 1
ATOM 1057 O O . GLU A 1 142 ? -0.162 3.922 1.502 1.00 92.38 142 GLU A O 1
ATOM 1062 N N . ARG A 1 143 ? -2.348 3.382 1.488 1.00 91.75 143 ARG A N 1
ATOM 1063 C CA . ARG A 1 143 ? -2.286 2.539 0.276 1.00 91.75 143 ARG A CA 1
ATOM 1064 C C . ARG A 1 143 ? -1.795 3.308 -0.940 1.00 91.75 143 ARG A C 1
ATOM 1066 O O . ARG A 1 143 ? -0.915 2.844 -1.659 1.00 91.75 143 ARG A O 1
ATOM 1073 N N . LEU A 1 144 ? -2.339 4.498 -1.157 1.00 92.06 144 LEU A N 1
ATOM 1074 C CA . LEU A 1 144 ? -1.910 5.351 -2.255 1.00 92.06 144 LEU A CA 1
ATOM 1075 C C . LEU A 1 144 ? -0.486 5.864 -2.056 1.00 92.06 144 LEU A C 1
ATOM 1077 O O . LEU A 1 144 ? 0.274 5.899 -3.017 1.00 92.06 144 LEU A O 1
ATOM 1081 N N . GLY A 1 145 ? -0.097 6.198 -0.822 1.00 94.12 145 GLY A N 1
ATOM 1082 C CA . GLY A 1 145 ? 1.285 6.539 -0.487 1.00 94.12 145 GLY A CA 1
ATOM 1083 C C . GLY A 1 145 ? 2.269 5.446 -0.909 1.00 94.12 145 GLY A C 1
ATOM 1084 O O . GLY A 1 145 ? 3.294 5.748 -1.508 1.00 94.12 145 GLY A O 1
ATOM 1085 N N . MET A 1 146 ? 1.926 4.172 -0.701 1.00 94.94 146 MET A N 1
ATOM 1086 C CA . MET A 1 146 ? 2.734 3.048 -1.184 1.00 94.94 146 MET A CA 1
ATOM 1087 C C . MET A 1 146 ? 2.877 3.028 -2.709 1.00 94.94 146 MET A C 1
ATOM 1089 O O . MET A 1 146 ? 3.996 2.925 -3.211 1.00 94.94 146 MET A O 1
ATOM 1093 N N . LEU A 1 147 ? 1.768 3.124 -3.448 1.00 95.88 147 LEU A N 1
ATOM 1094 C CA . LEU A 1 147 ? 1.815 3.137 -4.913 1.00 95.88 147 LEU A CA 1
ATOM 1095 C C . LEU A 1 147 ? 2.638 4.327 -5.423 1.00 95.88 147 LEU A C 1
ATOM 1097 O O . LEU A 1 147 ? 3.445 4.171 -6.337 1.00 95.88 147 LEU A O 1
ATOM 1101 N N . LYS A 1 148 ? 2.510 5.489 -4.775 1.00 96.25 148 LYS A N 1
ATOM 1102 C CA . LYS A 1 148 ? 3.297 6.687 -5.079 1.00 96.25 148 LYS A CA 1
ATOM 1103 C C . LYS A 1 148 ? 4.781 6.538 -4.730 1.00 96.25 148 LYS A C 1
ATOM 1105 O O . LYS A 1 148 ? 5.613 7.058 -5.465 1.00 96.25 148 LYS A O 1
ATOM 1110 N N . CYS A 1 149 ? 5.148 5.782 -3.692 1.00 97.38 149 CYS A N 1
ATOM 1111 C CA . CYS A 1 149 ? 6.548 5.413 -3.448 1.00 97.38 149 CYS A CA 1
ATOM 1112 C C . CYS A 1 149 ? 7.124 4.611 -4.618 1.00 97.38 149 CYS A C 1
ATOM 1114 O O . CYS A 1 149 ? 8.208 4.926 -5.097 1.00 97.38 149 CYS A O 1
ATOM 1116 N N . ILE A 1 150 ? 6.400 3.589 -5.088 1.00 96.81 150 ILE A N 1
ATOM 1117 C CA . ILE A 1 150 ? 6.828 2.767 -6.231 1.00 96.81 150 ILE A CA 1
ATOM 1118 C C . ILE A 1 150 ? 6.977 3.645 -7.478 1.00 96.81 150 ILE A C 1
ATOM 1120 O O . ILE A 1 150 ? 7.996 3.579 -8.161 1.00 96.81 150 ILE A O 1
ATOM 1124 N N . HIS A 1 151 ? 5.998 4.515 -7.724 1.00 96.50 151 HIS A N 1
ATOM 1125 C CA . HIS A 1 151 ? 6.021 5.472 -8.824 1.00 96.50 151 HIS A CA 1
ATOM 1126 C C . HIS A 1 151 ? 7.242 6.400 -8.767 1.00 96.50 151 HIS A C 1
ATOM 1128 O O . HIS A 1 151 ? 7.973 6.514 -9.747 1.00 96.50 151 HIS A O 1
ATOM 1134 N N . ALA A 1 152 ? 7.514 7.007 -7.608 1.00 95.12 152 ALA A N 1
ATOM 1135 C CA . ALA A 1 152 ? 8.662 7.889 -7.411 1.00 95.12 152 ALA A CA 1
ATOM 1136 C C . ALA A 1 152 ? 9.995 7.159 -7.643 1.00 95.12 152 ALA A C 1
ATOM 1138 O O . ALA A 1 152 ? 10.898 7.711 -8.270 1.00 95.12 152 ALA A O 1
ATOM 1139 N N . LEU A 1 153 ? 10.115 5.909 -7.183 1.00 95.00 153 LEU A N 1
ATOM 1140 C CA . LEU A 1 153 ? 11.298 5.084 -7.439 1.00 95.00 153 LEU A CA 1
ATOM 1141 C C . LEU A 1 153 ? 11.491 4.833 -8.942 1.00 95.00 153 LEU A C 1
ATOM 1143 O O . LEU A 1 153 ? 12.606 4.983 -9.434 1.00 95.00 153 LEU A O 1
ATOM 1147 N N . LEU A 1 154 ? 10.420 4.503 -9.668 1.00 94.62 154 LEU A N 1
ATOM 1148 C CA . LEU A 1 154 ? 10.461 4.260 -11.113 1.00 94.62 154 LEU A CA 1
ATOM 1149 C C . LEU A 1 154 ? 10.792 5.528 -11.915 1.00 94.62 154 LEU A C 1
ATOM 1151 O O . LEU A 1 154 ? 11.668 5.476 -12.773 1.00 94.62 154 LEU A O 1
ATOM 1155 N N . ILE A 1 155 ? 10.160 6.670 -11.611 1.00 92.31 155 ILE A N 1
ATOM 1156 C CA . ILE A 1 155 ? 10.457 7.957 -12.270 1.00 92.31 155 ILE A CA 1
ATOM 1157 C C . ILE A 1 155 ? 11.934 8.306 -12.133 1.00 92.31 155 ILE A C 1
ATOM 1159 O O . ILE A 1 155 ? 12.588 8.619 -13.125 1.00 92.31 155 ILE A O 1
ATOM 1163 N N . ARG A 1 156 ? 12.473 8.237 -10.909 1.00 89.12 156 ARG A N 1
ATOM 1164 C CA . ARG A 1 156 ? 13.879 8.578 -10.663 1.00 89.12 156 ARG A CA 1
ATOM 1165 C C . ARG A 1 156 ? 14.827 7.675 -11.433 1.00 89.12 156 ARG A C 1
ATOM 1167 O O . ARG A 1 156 ? 15.895 8.115 -11.839 1.00 89.12 156 ARG A O 1
ATOM 1174 N N . ALA A 1 157 ? 14.440 6.422 -11.623 1.00 88.75 157 ALA A N 1
ATOM 1175 C CA . ALA A 1 157 ? 15.248 5.465 -12.342 1.00 88.75 157 ALA A CA 1
ATOM 1176 C C . ALA A 1 157 ? 15.232 5.715 -13.860 1.00 88.75 157 ALA A C 1
ATOM 1178 O O . ALA A 1 157 ? 16.266 5.535 -14.491 1.00 88.75 157 ALA A O 1
ATOM 1179 N N . VAL A 1 158 ? 14.116 6.189 -14.424 1.00 86.81 158 VAL A N 1
ATOM 1180 C CA . VAL A 1 158 ? 14.053 6.643 -15.824 1.00 86.81 158 VAL A CA 1
ATOM 1181 C C . VAL A 1 158 ? 14.865 7.928 -16.023 1.00 86.81 158 VAL A C 1
ATOM 1183 O O . VAL A 1 158 ? 15.666 8.002 -16.944 1.00 86.81 158 VAL A O 1
ATOM 1186 N N . GLN A 1 159 ? 14.727 8.910 -15.125 1.00 84.56 159 GLN A N 1
ATOM 1187 C CA . GLN A 1 159 ? 15.471 10.178 -15.198 1.00 84.56 159 GLN A CA 1
ATOM 1188 C C . GLN A 1 159 ? 16.991 9.975 -15.107 1.00 84.56 159 GLN A C 1
ATOM 1190 O O . GLN A 1 159 ? 17.746 10.595 -15.846 1.00 84.56 159 GLN A O 1
ATOM 1195 N N . ALA A 1 160 ? 17.446 9.066 -14.241 1.00 78.56 160 ALA A N 1
ATOM 1196 C CA . ALA A 1 160 ? 18.870 8.768 -14.093 1.00 78.56 160 ALA A CA 1
ATOM 1197 C C . ALA A 1 160 ? 19.505 8.143 -15.350 1.00 78.56 160 ALA A C 1
ATOM 1199 O O . ALA A 1 160 ? 20.718 8.251 -15.515 1.00 78.56 160 ALA A O 1
ATOM 1200 N N . ASP A 1 161 ? 18.714 7.490 -16.208 1.00 69.44 161 ASP A N 1
ATOM 1201 C CA . ASP A 1 161 ? 19.191 6.931 -17.477 1.00 69.44 161 ASP A CA 1
ATOM 1202 C C . ASP A 1 161 ? 19.253 8.006 -18.588 1.00 69.44 161 ASP A C 1
ATOM 1204 O O . ASP A 1 161 ? 19.983 7.830 -19.562 1.00 69.44 161 ASP A O 1
ATOM 1208 N N . GLU A 1 162 ? 18.519 9.118 -18.447 1.00 68.69 162 GLU A N 1
ATOM 1209 C CA . GLU A 1 162 ? 18.537 10.261 -19.378 1.00 68.69 162 GLU A CA 1
ATOM 1210 C C . GLU A 1 162 ? 19.699 11.235 -19.091 1.00 68.69 162 GLU A C 1
ATOM 1212 O O . GLU A 1 162 ? 20.208 11.885 -20.007 1.00 68.69 162 GLU A O 1
ATOM 1217 N N . ASP A 1 163 ? 20.168 11.297 -17.841 1.00 62.78 163 ASP A N 1
ATOM 1218 C CA . ASP A 1 163 ? 21.302 12.122 -17.410 1.00 62.78 163 ASP A CA 1
ATOM 1219 C C . ASP A 1 163 ? 22.662 11.451 -17.742 1.00 62.78 163 ASP A C 1
ATOM 1221 O O . ASP A 1 163 ? 23.386 10.974 -16.862 1.00 62.78 163 ASP A O 1
ATOM 1225 N N . GLU A 1 164 ? 23.049 11.430 -19.027 1.00 54.31 164 GLU A N 1
ATOM 1226 C CA . GLU A 1 164 ? 24.317 10.841 -19.523 1.00 54.31 164 GLU A CA 1
ATOM 1227 C C . GLU A 1 164 ? 25.600 11.495 -18.951 1.00 54.31 164 GLU A C 1
ATOM 1229 O O . GLU A 1 164 ? 26.677 10.895 -18.989 1.00 54.31 164 GLU A O 1
ATOM 1234 N N . ASP A 1 165 ? 25.511 12.692 -18.360 1.00 48.62 165 ASP A N 1
ATOM 1235 C CA . ASP A 1 165 ? 26.676 13.483 -17.932 1.00 48.62 165 ASP A CA 1
ATOM 1236 C C . ASP A 1 165 ? 27.231 13.126 -16.538 1.00 48.62 165 ASP A C 1
ATOM 1238 O O . ASP A 1 165 ? 28.144 13.785 -16.038 1.00 48.62 165 ASP A O 1
ATOM 1242 N N . GLY A 1 166 ? 26.722 12.082 -15.870 1.00 49.75 166 GLY A N 1
ATOM 1243 C CA . GLY A 1 166 ? 27.352 11.483 -14.678 1.00 49.75 166 GLY A CA 1
ATOM 1244 C C . GLY A 1 166 ? 27.488 12.389 -13.438 1.00 49.75 166 GLY A C 1
ATOM 1245 O O . GLY A 1 166 ? 28.013 11.958 -12.409 1.00 49.75 166 GLY A O 1
ATOM 1246 N N . HIS A 1 167 ? 26.998 13.628 -13.496 1.00 45.09 167 HIS A N 1
ATOM 1247 C CA . HIS A 1 167 ? 27.084 14.618 -12.421 1.00 45.09 167 HIS A CA 1
ATOM 1248 C C . HIS A 1 167 ? 25.894 14.580 -11.444 1.00 45.09 167 HIS A C 1
ATOM 1250 O O . HIS A 1 167 ? 25.920 15.280 -10.433 1.00 45.09 167 HIS A O 1
ATOM 1256 N N . GLY A 1 168 ? 24.887 13.737 -11.708 1.00 46.44 168 GLY A N 1
ATOM 1257 C CA . GLY A 1 168 ? 23.592 13.734 -11.019 1.00 46.44 168 GLY A CA 1
ATOM 1258 C C . GLY A 1 168 ? 23.274 12.509 -10.160 1.00 46.44 168 GLY A C 1
ATOM 1259 O O . GLY A 1 168 ? 22.147 12.405 -9.680 1.00 46.44 168 GLY A O 1
ATOM 1260 N N . ARG A 1 169 ? 24.213 11.576 -9.904 1.00 51.50 169 ARG A N 1
ATOM 1261 C CA . ARG A 1 169 ? 23.987 10.525 -8.885 1.00 51.50 169 ARG A CA 1
ATOM 1262 C C . ARG A 1 169 ? 24.085 1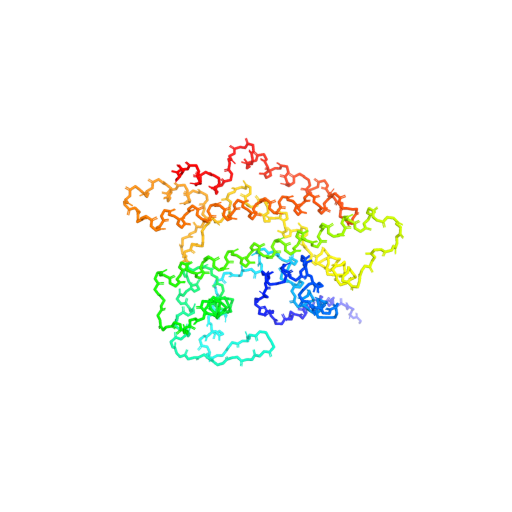1.159 -7.496 1.00 51.50 169 ARG A C 1
ATOM 1264 O O . ARG A 1 169 ? 25.055 10.975 -6.764 1.00 51.50 169 ARG A O 1
ATOM 1271 N N . GLU A 1 170 ? 23.087 11.976 -7.183 1.00 60.56 170 GLU A N 1
ATOM 1272 C CA . GLU A 1 170 ? 22.918 12.673 -5.925 1.00 60.56 170 GLU A CA 1
ATOM 1273 C C . GLU A 1 170 ? 22.979 11.670 -4.774 1.00 60.56 170 GLU A C 1
ATOM 1275 O O . GLU A 1 170 ? 22.624 10.495 -4.909 1.00 60.56 170 GLU A O 1
ATOM 1280 N N . SER A 1 171 ? 23.392 12.160 -3.609 1.00 70.81 171 SER A N 1
ATOM 1281 C CA . SER A 1 171 ? 23.538 11.399 -2.364 1.00 70.81 171 SER A CA 1
ATOM 1282 C C . SER A 1 171 ? 22.343 10.470 -2.052 1.00 70.81 171 SER A C 1
ATOM 1284 O O . SER A 1 171 ? 22.517 9.415 -1.446 1.00 70.81 171 SER A O 1
ATOM 1286 N N . PHE A 1 172 ? 21.135 10.817 -2.516 1.00 81.12 172 PHE A N 1
ATOM 1287 C CA . PHE A 1 172 ? 19.889 10.070 -2.305 1.00 81.12 172 PHE A CA 1
ATOM 1288 C C . PHE A 1 172 ? 19.516 9.083 -3.423 1.00 81.12 172 PHE A C 1
ATOM 1290 O O . PHE A 1 172 ? 18.732 8.166 -3.176 1.00 81.12 172 PHE A O 1
ATOM 1297 N N . GLY A 1 173 ? 20.093 9.208 -4.623 1.00 86.00 173 GLY A N 1
ATOM 1298 C CA . GLY A 1 173 ? 19.749 8.359 -5.768 1.00 86.00 173 GLY A CA 1
ATOM 1299 C C . GLY A 1 173 ? 20.199 6.906 -5.596 1.00 86.00 173 GLY A C 1
ATOM 1300 O O . GLY A 1 173 ? 19.479 5.979 -5.960 1.00 86.00 173 GLY A O 1
ATOM 1301 N N . ALA A 1 174 ? 21.365 6.678 -4.981 1.00 87.62 174 ALA A N 1
ATOM 1302 C CA . ALA A 1 174 ? 21.883 5.324 -4.764 1.00 87.62 174 ALA A CA 1
ATOM 1303 C C . ALA A 1 174 ? 20.982 4.458 -3.848 1.00 87.62 174 ALA A C 1
ATOM 1305 O O . ALA A 1 174 ? 20.668 3.334 -4.247 1.00 87.62 174 ALA A O 1
ATOM 1306 N N . PRO A 1 175 ? 20.505 4.943 -2.680 1.00 91.44 175 PRO A N 1
ATOM 1307 C CA . PRO A 1 175 ? 19.500 4.234 -1.884 1.00 91.44 175 PRO A CA 1
ATOM 1308 C C . PRO A 1 175 ? 18.215 3.886 -2.646 1.00 91.44 175 PRO A C 1
ATOM 1310 O O . PRO A 1 175 ? 17.704 2.776 -2.499 1.00 91.44 175 PRO A O 1
ATOM 1313 N N . MET A 1 176 ? 17.703 4.814 -3.462 1.00 92.56 176 MET A N 1
ATOM 1314 C CA . MET A 1 176 ? 16.471 4.621 -4.234 1.00 92.56 176 MET A CA 1
ATOM 1315 C C . MET A 1 176 ? 16.645 3.554 -5.317 1.00 92.56 176 MET A C 1
ATOM 1317 O O . MET A 1 176 ? 15.835 2.633 -5.394 1.00 92.56 176 MET A O 1
ATOM 1321 N N . ALA A 1 177 ? 17.737 3.617 -6.083 1.00 91.50 177 ALA A N 1
ATOM 1322 C CA . ALA A 1 177 ? 18.059 2.615 -7.097 1.00 91.50 177 ALA A CA 1
ATOM 1323 C C . ALA A 1 177 ? 18.206 1.210 -6.485 1.00 91.50 177 ALA A C 1
ATOM 1325 O O . ALA A 1 177 ? 17.594 0.259 -6.965 1.00 91.50 177 ALA A O 1
ATOM 1326 N N . ALA A 1 178 ? 18.937 1.088 -5.370 1.00 92.75 178 ALA A N 1
ATOM 1327 C CA . ALA A 1 178 ? 19.107 -0.189 -4.676 1.00 92.75 178 ALA A CA 1
ATOM 1328 C C . ALA A 1 178 ? 17.772 -0.764 -4.165 1.00 92.75 178 ALA A C 1
ATOM 1330 O O . ALA A 1 178 ? 17.545 -1.973 -4.233 1.00 92.75 178 ALA A O 1
ATOM 1331 N N . CYS A 1 179 ? 16.874 0.095 -3.669 1.00 96.25 179 CYS A N 1
ATOM 1332 C CA . CYS A 1 179 ? 15.532 -0.321 -3.272 1.00 96.25 179 CYS A CA 1
ATOM 1333 C C . CYS A 1 179 ? 14.720 -0.808 -4.477 1.00 96.25 179 CYS A C 1
ATOM 1335 O O . CYS A 1 179 ? 14.145 -1.892 -4.408 1.00 96.25 179 CYS A O 1
ATOM 1337 N N . LEU A 1 180 ? 14.722 -0.059 -5.587 1.00 95.94 180 LEU A N 1
ATOM 1338 C CA . LEU A 1 180 ? 14.002 -0.434 -6.804 1.00 95.94 180 LEU A CA 1
ATOM 1339 C C . LEU A 1 180 ? 14.472 -1.793 -7.348 1.00 95.94 180 LEU A C 1
ATOM 1341 O O . LEU A 1 180 ? 13.659 -2.679 -7.603 1.00 95.94 180 LEU A O 1
ATOM 1345 N N . GLU A 1 181 ? 15.786 -1.993 -7.459 1.00 94.81 181 GLU A N 1
ATOM 1346 C CA . GLU A 1 181 ? 16.374 -3.268 -7.888 1.00 94.81 181 GLU A CA 1
ATOM 1347 C C . GLU A 1 181 ? 15.968 -4.437 -6.983 1.00 94.81 181 GLU A C 1
ATOM 1349 O O . GLU A 1 181 ? 15.788 -5.566 -7.448 1.00 94.81 181 GLU A O 1
ATOM 1354 N N . ARG A 1 182 ? 15.850 -4.195 -5.674 1.00 96.31 182 ARG A N 1
ATOM 1355 C CA . ARG A 1 182 ? 15.379 -5.206 -4.728 1.00 96.31 182 ARG A CA 1
ATOM 1356 C C . ARG A 1 182 ? 13.904 -5.518 -4.951 1.00 96.31 182 ARG A C 1
ATOM 1358 O O . ARG A 1 182 ? 13.573 -6.681 -5.138 1.00 96.31 182 ARG A O 1
ATOM 1365 N N . ILE A 1 183 ? 13.028 -4.517 -4.973 1.00 97.12 183 ILE A N 1
ATOM 1366 C CA . ILE A 1 183 ? 11.584 -4.772 -5.072 1.00 97.12 183 ILE A CA 1
ATOM 1367 C C . ILE A 1 183 ? 11.196 -5.399 -6.417 1.00 97.12 183 ILE A C 1
ATOM 1369 O O . ILE A 1 183 ? 10.313 -6.253 -6.441 1.00 97.12 183 ILE A O 1
ATOM 1373 N N . LEU A 1 184 ? 11.889 -5.057 -7.512 1.00 95.38 184 LEU A N 1
ATOM 1374 C CA . LEU A 1 184 ? 11.716 -5.713 -8.815 1.00 95.38 184 LEU A CA 1
ATOM 1375 C C . LEU A 1 184 ? 12.079 -7.200 -8.747 1.00 95.38 184 LEU A C 1
ATOM 1377 O O . LEU A 1 184 ? 11.293 -8.050 -9.162 1.00 95.38 184 LEU A O 1
ATOM 1381 N N . ARG A 1 185 ? 13.238 -7.519 -8.163 1.00 95.50 185 ARG A N 1
ATOM 1382 C CA . ARG A 1 185 ? 13.696 -8.900 -7.944 1.00 95.50 185 ARG A CA 1
ATOM 1383 C C . ARG A 1 185 ? 12.754 -9.693 -7.039 1.00 95.50 185 ARG A C 1
ATOM 1385 O O . ARG A 1 185 ? 12.561 -10.884 -7.262 1.00 95.50 185 ARG A O 1
ATOM 1392 N N . ASP A 1 186 ? 12.168 -9.025 -6.051 1.00 95.81 186 ASP A N 1
ATOM 1393 C CA . ASP A 1 186 ? 11.292 -9.623 -5.043 1.00 95.81 186 ASP A CA 1
ATOM 1394 C C . ASP A 1 186 ? 9.822 -9.722 -5.507 1.00 95.81 186 ASP A C 1
ATOM 1396 O O . ASP A 1 186 ? 8.941 -10.023 -4.701 1.00 95.81 186 ASP A O 1
ATOM 1400 N N . GLY A 1 187 ? 9.546 -9.508 -6.800 1.00 94.75 187 GLY A N 1
ATOM 1401 C CA . GLY A 1 187 ? 8.253 -9.824 -7.416 1.00 94.75 187 GLY A CA 1
ATOM 1402 C C . GLY A 1 187 ? 7.314 -8.641 -7.653 1.00 94.75 187 GLY A C 1
ATOM 1403 O O . GLY A 1 187 ? 6.128 -8.867 -7.899 1.00 94.75 187 GLY A O 1
ATOM 1404 N N . LEU A 1 188 ? 7.811 -7.396 -7.637 1.00 95.81 188 LEU A N 1
ATOM 1405 C CA . LEU A 1 188 ? 6.985 -6.211 -7.909 1.00 95.81 188 LEU A CA 1
ATOM 1406 C C . LEU A 1 188 ? 6.200 -6.316 -9.228 1.00 95.81 188 LEU A C 1
ATOM 1408 O O . LEU A 1 188 ? 5.025 -5.956 -9.255 1.00 95.81 188 LEU A O 1
ATOM 1412 N N . GLU A 1 189 ? 6.808 -6.826 -10.306 1.00 95.25 189 GLU A N 1
ATOM 1413 C CA . GLU A 1 189 ? 6.144 -6.954 -11.615 1.00 95.25 189 GLU A CA 1
ATOM 1414 C C . GLU A 1 189 ? 4.885 -7.834 -11.532 1.00 95.25 189 GLU A C 1
ATOM 1416 O O . GLU A 1 189 ? 3.819 -7.466 -12.042 1.00 95.25 189 GLU A O 1
ATOM 1421 N N . ASP A 1 190 ? 5.004 -8.983 -10.859 1.00 94.75 190 ASP A N 1
ATOM 1422 C CA . ASP A 1 190 ? 3.912 -9.931 -10.648 1.00 94.75 190 ASP A CA 1
ATOM 1423 C C . ASP A 1 190 ? 2.802 -9.311 -9.802 1.00 94.75 190 ASP A C 1
ATOM 1425 O O . ASP A 1 190 ? 1.626 -9.355 -10.182 1.00 94.75 190 ASP A O 1
ATOM 1429 N N . SER A 1 191 ? 3.175 -8.699 -8.676 1.00 94.81 191 SER A N 1
ATOM 1430 C CA . SER A 1 191 ? 2.233 -8.070 -7.754 1.00 94.81 191 SER A CA 1
ATOM 1431 C C . SER A 1 191 ? 1.490 -6.902 -8.399 1.00 94.81 191 SER A C 1
ATOM 1433 O O . SER A 1 191 ? 0.261 -6.853 -8.335 1.00 94.81 191 SER A O 1
ATOM 1435 N N . LEU A 1 192 ? 2.201 -5.988 -9.063 1.00 94.19 192 LEU A N 1
ATOM 1436 C CA . LEU A 1 192 ? 1.606 -4.821 -9.711 1.00 94.19 192 LEU A CA 1
ATOM 1437 C C . LEU A 1 192 ? 0.712 -5.224 -10.889 1.00 94.19 192 LEU A C 1
ATOM 1439 O O . LEU A 1 192 ? -0.425 -4.760 -10.981 1.00 94.19 192 LEU A O 1
ATOM 1443 N N . THR A 1 193 ? 1.174 -6.132 -11.755 1.00 93.44 193 THR A N 1
ATOM 1444 C CA . THR A 1 193 ? 0.377 -6.563 -12.913 1.00 93.44 193 THR A CA 1
ATOM 1445 C C . THR A 1 193 ? -0.860 -7.347 -12.483 1.00 93.44 193 THR A C 1
ATOM 1447 O O . THR A 1 193 ? -1.952 -7.120 -13.011 1.00 93.44 193 THR A O 1
ATOM 1450 N N . GLY A 1 194 ? -0.723 -8.268 -11.523 1.00 91.94 194 GLY A N 1
ATOM 1451 C CA . GLY A 1 194 ? -1.852 -9.041 -11.005 1.00 91.94 194 GLY A CA 1
ATOM 1452 C C . GLY A 1 194 ? -2.924 -8.145 -10.385 1.00 91.94 194 GLY A C 1
ATOM 1453 O O . GLY A 1 194 ? -4.121 -8.328 -10.635 1.00 91.94 194 GLY A O 1
ATOM 1454 N N . LEU A 1 195 ? -2.489 -7.131 -9.639 1.00 89.19 195 LEU A N 1
ATOM 1455 C CA . LEU A 1 195 ? -3.363 -6.139 -9.036 1.00 89.19 195 LEU A CA 1
ATOM 1456 C C . LEU A 1 195 ? -4.055 -5.267 -10.089 1.00 89.19 195 LEU A C 1
ATOM 1458 O O . LEU A 1 195 ? -5.282 -5.175 -10.075 1.00 89.19 195 LEU A O 1
ATOM 1462 N N . LEU A 1 196 ? -3.309 -4.702 -11.042 1.00 89.75 196 LEU A N 1
ATOM 1463 C CA . LEU A 1 196 ? -3.878 -3.910 -12.132 1.00 89.75 196 LEU A CA 1
ATOM 1464 C C . LEU A 1 196 ? -4.917 -4.724 -12.913 1.00 89.75 196 LEU A C 1
ATOM 1466 O O . LEU A 1 196 ? -6.036 -4.264 -13.116 1.00 89.75 196 LEU A O 1
ATOM 1470 N N . CYS A 1 197 ? -4.605 -5.973 -13.272 1.00 89.56 197 CYS A N 1
ATOM 1471 C CA . CYS A 1 197 ? -5.557 -6.854 -13.950 1.00 89.56 197 CYS A CA 1
ATOM 1472 C C . CYS A 1 197 ? -6.836 -7.078 -13.129 1.00 89.56 197 CYS A C 1
ATOM 1474 O O . CYS A 1 197 ? -7.931 -7.107 -13.692 1.00 89.56 197 CYS A O 1
ATOM 1476 N N . SER A 1 198 ? -6.708 -7.226 -11.809 1.00 85.12 198 SER A N 1
ATOM 1477 C CA . SER A 1 198 ? -7.847 -7.395 -10.898 1.00 85.12 198 SER A CA 1
ATOM 1478 C C . SER A 1 198 ? -8.711 -6.131 -10.824 1.00 85.12 198 SER A C 1
ATOM 1480 O O . SER A 1 198 ? -9.939 -6.214 -10.901 1.00 85.12 198 SER A O 1
ATOM 1482 N N . HIS A 1 199 ? -8.083 -4.953 -10.761 1.00 81.19 199 HIS A N 1
ATOM 1483 C CA . HIS A 1 199 ? -8.780 -3.666 -10.799 1.00 81.19 199 HIS A CA 1
ATOM 1484 C C . HIS A 1 199 ? -9.528 -3.466 -12.118 1.00 81.19 199 HIS A C 1
ATOM 1486 O O . HIS A 1 199 ? -10.720 -3.162 -12.106 1.00 81.19 199 HIS A O 1
ATOM 1492 N N . MET A 1 200 ? -8.865 -3.711 -13.252 1.00 81.81 200 MET A N 1
ATOM 1493 C CA . MET A 1 200 ? -9.473 -3.562 -14.577 1.0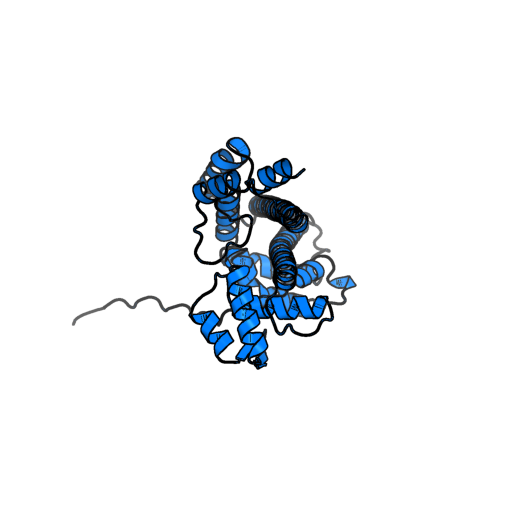0 81.81 200 MET A CA 1
ATOM 1494 C C . MET A 1 200 ? -10.662 -4.508 -14.777 1.00 81.81 200 MET A C 1
ATOM 1496 O O . MET A 1 200 ? -11.644 -4.137 -15.410 1.00 81.81 200 MET A O 1
ATOM 1500 N N . ARG A 1 201 ? -10.625 -5.709 -14.187 1.00 80.25 201 ARG A N 1
ATOM 1501 C CA . ARG A 1 201 ? -11.738 -6.675 -14.227 1.00 80.25 201 ARG A CA 1
ATOM 1502 C C . ARG A 1 201 ? -12.839 -6.400 -13.199 1.00 80.25 201 ARG A C 1
ATOM 1504 O O . ARG A 1 201 ? -13.826 -7.133 -13.167 1.00 80.25 201 ARG A O 1
ATOM 1511 N N . GLY A 1 202 ? -12.680 -5.389 -12.342 1.00 72.44 202 GLY A N 1
ATOM 1512 C CA . GLY A 1 202 ? -13.633 -5.075 -11.277 1.00 72.44 202 GLY A CA 1
ATOM 1513 C C . GLY A 1 202 ? -13.704 -6.136 -10.175 1.00 72.44 202 GLY A C 1
ATOM 1514 O O . GLY A 1 202 ? -14.722 -6.241 -9.496 1.00 72.44 202 GLY A O 1
ATOM 1515 N N . THR A 1 203 ? -12.657 -6.952 -10.010 1.00 72.31 203 THR A N 1
ATOM 1516 C CA . THR A 1 203 ? -12.594 -7.968 -8.946 1.00 72.31 203 THR A CA 1
ATOM 1517 C C . THR A 1 203 ? -11.998 -7.424 -7.654 1.00 72.31 203 THR A C 1
ATOM 1519 O O . THR A 1 203 ? -12.114 -8.073 -6.617 1.00 72.31 203 THR A O 1
ATOM 1522 N N . THR A 1 204 ? -11.381 -6.238 -7.687 1.00 68.31 204 THR A N 1
ATOM 1523 C CA . THR A 1 204 ? -10.995 -5.528 -6.467 1.00 68.31 204 THR A CA 1
ATOM 1524 C C . THR A 1 204 ? -12.216 -4.817 -5.877 1.00 68.31 204 THR A C 1
ATOM 1526 O O . THR A 1 204 ? -12.850 -4.026 -6.580 1.00 68.31 204 THR A O 1
ATOM 1529 N N . PRO A 1 205 ? -12.552 -5.046 -4.597 1.00 61.72 205 PRO A N 1
ATOM 1530 C CA . PRO A 1 205 ? -13.580 -4.267 -3.919 1.00 61.72 205 PRO A CA 1
ATOM 1531 C C . PRO A 1 205 ? -13.234 -2.770 -3.931 1.00 61.72 205 PRO A C 1
ATOM 1533 O O . PRO A 1 205 ? -12.128 -2.394 -3.551 1.00 61.72 205 PRO A O 1
ATOM 1536 N N . THR A 1 206 ? -14.187 -1.912 -4.306 1.00 60.56 206 THR A N 1
ATOM 1537 C CA . THR A 1 206 ? -14.049 -0.443 -4.201 1.00 60.56 206 THR A CA 1
ATOM 1538 C C . THR A 1 206 ? -14.144 0.057 -2.756 1.00 60.56 206 THR A C 1
ATOM 1540 O O . THR A 1 206 ? -13.718 1.163 -2.447 1.00 60.56 206 THR A O 1
ATOM 1543 N N . ARG A 1 207 ? -14.668 -0.778 -1.849 1.00 64.31 207 ARG A N 1
ATOM 1544 C CA . ARG A 1 207 ? -14.832 -0.511 -0.415 1.00 64.31 207 ARG A CA 1
ATOM 1545 C C . ARG A 1 207 ? -14.369 -1.726 0.394 1.00 64.31 207 ARG A C 1
ATOM 1547 O O . ARG A 1 207 ? -14.632 -2.852 -0.041 1.00 64.31 207 ARG A O 1
ATOM 1554 N N . PRO A 1 208 ? -13.791 -1.546 1.596 1.00 60.75 208 PRO A N 1
ATOM 1555 C CA . PRO A 1 208 ? -13.605 -2.657 2.514 1.00 60.75 208 PRO A CA 1
ATOM 1556 C C . PRO A 1 208 ? -14.968 -3.250 2.889 1.00 60.75 208 PRO A C 1
ATOM 1558 O O . PRO A 1 208 ? -15.845 -2.550 3.399 1.00 60.75 208 PRO A O 1
ATOM 1561 N N . GLN A 1 209 ? -15.183 -4.525 2.573 1.00 59.44 209 GLN A N 1
ATOM 1562 C CA . GLN A 1 209 ? -16.435 -5.202 2.898 1.00 59.44 209 GLN A CA 1
ATOM 1563 C C . GLN A 1 209 ? -16.301 -5.936 4.230 1.00 59.44 209 GLN A C 1
ATOM 1565 O O . GLN A 1 209 ? -15.301 -6.626 4.424 1.00 59.44 209 GLN A O 1
ATOM 1570 N N . PRO A 1 210 ? -17.288 -5.831 5.136 1.00 51.06 210 PRO A N 1
ATOM 1571 C CA . PRO A 1 210 ? -17.245 -6.571 6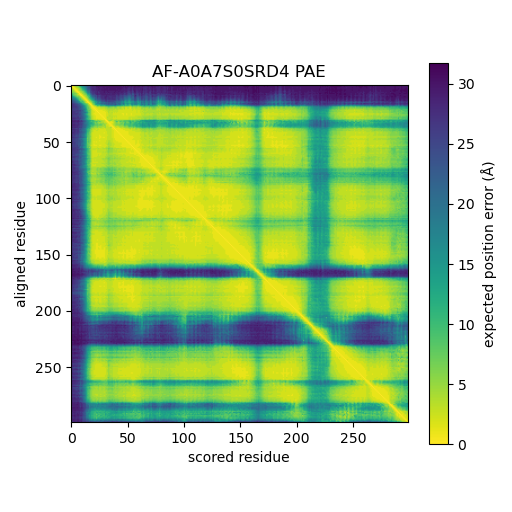.385 1.00 51.06 210 PRO A CA 1
ATOM 1572 C C . PRO A 1 210 ? -17.125 -8.074 6.110 1.00 51.06 210 PRO A C 1
ATOM 1574 O O . PRO A 1 210 ? -17.757 -8.614 5.194 1.00 51.06 210 PRO A O 1
ATOM 1577 N N . SER A 1 211 ? -16.298 -8.743 6.911 1.00 41.44 211 SER A N 1
ATOM 1578 C CA . SER A 1 211 ? -16.009 -10.173 6.795 1.00 41.44 211 SER A CA 1
ATOM 1579 C C . SER A 1 211 ? -17.305 -10.994 6.735 1.00 41.44 211 SER A C 1
ATOM 1581 O O . SER A 1 211 ? -18.059 -11.030 7.704 1.00 41.44 211 SER A O 1
ATOM 1583 N N . GLY A 1 212 ? -17.566 -11.654 5.601 1.00 42.16 212 GLY A N 1
ATOM 1584 C CA . GLY A 1 212 ? -18.751 -12.502 5.391 1.00 42.16 212 GLY A CA 1
ATOM 1585 C C . GLY A 1 212 ? -19.598 -12.154 4.162 1.00 42.16 212 GLY A C 1
ATOM 1586 O O . GLY A 1 212 ? -20.394 -12.987 3.735 1.00 42.16 212 GLY A O 1
ATOM 1587 N N . MET A 1 213 ? -19.404 -10.984 3.543 1.00 44.19 213 MET A N 1
ATOM 1588 C CA . MET A 1 213 ? -19.979 -10.680 2.227 1.00 44.19 213 MET A CA 1
ATOM 1589 C C . MET A 1 213 ? -18.932 -10.958 1.145 1.00 44.19 213 MET A C 1
ATOM 1591 O O . MET A 1 213 ? -17.946 -10.240 1.009 1.00 44.19 213 MET A O 1
ATOM 1595 N N . ALA A 1 214 ? -19.095 -12.059 0.410 1.00 37.72 214 ALA A N 1
ATOM 1596 C CA . ALA A 1 214 ? -18.188 -12.406 -0.676 1.00 37.72 214 ALA A CA 1
ATOM 1597 C C . ALA A 1 214 ? -18.241 -11.333 -1.777 1.00 37.72 214 ALA A C 1
ATOM 1599 O O . ALA A 1 214 ? -19.298 -11.079 -2.359 1.00 37.72 214 ALA A O 1
ATOM 1600 N N . ALA A 1 215 ? -17.085 -10.750 -2.102 1.00 45.34 215 ALA A N 1
ATOM 1601 C CA . ALA A 1 215 ? -16.905 -9.869 -3.248 1.00 45.34 215 ALA A CA 1
ATOM 1602 C C . ALA A 1 215 ? -16.972 -10.686 -4.547 1.00 45.34 215 ALA A C 1
ATOM 1604 O O . ALA A 1 215 ? -15.959 -11.061 -5.131 1.00 45.34 215 ALA A O 1
ATOM 1605 N N . THR A 1 216 ? -18.180 -11.010 -4.996 1.00 45.44 216 THR A N 1
ATOM 1606 C CA . THR A 1 216 ? -18.394 -11.424 -6.385 1.00 45.44 216 THR A CA 1
ATOM 1607 C C . THR A 1 216 ? -18.848 -10.207 -7.182 1.00 45.44 216 THR A C 1
ATOM 1609 O O . THR A 1 216 ? -19.594 -9.371 -6.673 1.00 45.44 216 THR A O 1
ATOM 1612 N N . ALA A 1 217 ? -18.437 -10.103 -8.448 1.00 42.91 217 ALA A N 1
ATOM 1613 C CA . ALA A 1 217 ? -18.921 -9.052 -9.348 1.00 42.91 217 ALA A CA 1
ATOM 1614 C C . ALA A 1 217 ? -20.465 -9.043 -9.453 1.00 42.91 217 ALA A C 1
ATOM 1616 O O . ALA A 1 217 ? -21.069 -7.993 -9.659 1.00 42.91 217 ALA A O 1
ATOM 1617 N N . ALA A 1 218 ? -21.105 -10.200 -9.237 1.00 38.28 218 ALA A N 1
ATOM 1618 C CA . ALA A 1 218 ? -22.555 -10.342 -9.123 1.00 38.28 218 ALA A CA 1
ATOM 1619 C C . ALA A 1 218 ? -23.111 -9.741 -7.817 1.00 38.28 218 ALA A C 1
ATOM 1621 O O . ALA A 1 218 ? -24.078 -8.991 -7.869 1.00 38.28 218 ALA A O 1
ATOM 1622 N N . ALA A 1 219 ? -22.471 -9.974 -6.665 1.00 43.12 219 ALA A N 1
ATOM 1623 C CA . ALA A 1 219 ? -22.863 -9.368 -5.388 1.00 43.12 219 ALA A CA 1
ATOM 1624 C C . ALA A 1 219 ? -22.646 -7.844 -5.362 1.00 43.12 219 ALA A C 1
ATOM 1626 O O . ALA A 1 219 ? -23.435 -7.123 -4.756 1.00 43.12 219 ALA A O 1
ATOM 1627 N N . ALA A 1 220 ? -21.619 -7.335 -6.053 1.00 43.84 220 ALA A N 1
ATOM 1628 C CA . ALA A 1 220 ? -21.421 -5.898 -6.245 1.00 43.84 220 ALA A CA 1
ATOM 1629 C C . ALA A 1 220 ? -22.533 -5.284 -7.115 1.00 43.84 220 ALA A C 1
ATOM 1631 O O . ALA A 1 220 ? -23.037 -4.209 -6.791 1.00 43.84 220 ALA A O 1
ATOM 1632 N N . ALA A 1 221 ? -22.969 -5.987 -8.168 1.00 39.72 221 ALA A N 1
ATOM 1633 C CA . ALA A 1 221 ? -24.090 -5.578 -9.013 1.00 39.72 221 ALA A CA 1
ATOM 1634 C C . ALA A 1 221 ? -25.452 -5.644 -8.281 1.00 39.72 221 ALA A C 1
ATOM 1636 O O . ALA A 1 221 ? -26.233 -4.698 -8.382 1.00 39.72 221 ALA A O 1
ATOM 1637 N N . ASP A 1 222 ? -25.707 -6.683 -7.478 1.00 33.62 222 ASP A N 1
ATOM 1638 C CA . ASP A 1 222 ? -26.931 -6.839 -6.667 1.00 33.62 222 ASP A CA 1
ATOM 1639 C C . ASP A 1 222 ? -27.000 -5.842 -5.497 1.00 33.62 222 ASP A C 1
ATOM 1641 O O . ASP A 1 222 ? -28.055 -5.263 -5.211 1.00 33.62 222 ASP A O 1
ATOM 1645 N N . ALA A 1 223 ? -25.867 -5.548 -4.850 1.00 43.19 223 ALA A N 1
ATOM 1646 C CA . ALA A 1 223 ? -25.773 -4.465 -3.870 1.00 43.19 223 ALA A CA 1
ATOM 1647 C C . ALA A 1 223 ? -25.998 -3.086 -4.523 1.00 43.19 223 ALA A C 1
ATOM 1649 O O . ALA A 1 223 ? -26.506 -2.170 -3.877 1.00 43.19 223 ALA A O 1
ATOM 1650 N N . CYS A 1 224 ? -25.667 -2.946 -5.813 1.00 41.91 224 CYS A N 1
ATOM 1651 C CA . CYS A 1 224 ? -25.910 -1.747 -6.616 1.00 41.91 224 CYS A CA 1
ATOM 1652 C C . CYS A 1 224 ? -27.394 -1.555 -6.980 1.00 41.91 224 CYS A C 1
ATOM 1654 O O . CYS A 1 224 ? -27.807 -0.416 -7.217 1.00 41.91 224 CYS A O 1
ATOM 1656 N N . GLN 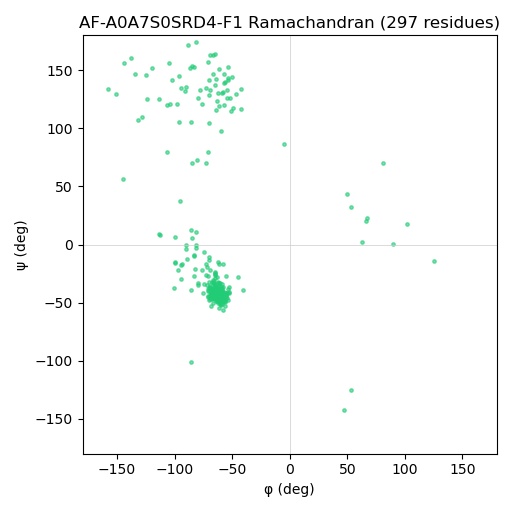A 1 225 ? -28.188 -2.628 -7.052 1.00 40.69 225 GLN A N 1
ATOM 1657 C CA . GLN A 1 225 ? -29.611 -2.575 -7.424 1.00 40.69 225 GLN A CA 1
ATOM 1658 C C . GLN A 1 225 ? -30.550 -2.494 -6.213 1.00 40.69 225 GLN A C 1
ATOM 1660 O O . GLN A 1 225 ? -31.597 -1.858 -6.292 1.00 40.69 225 GLN A O 1
ATOM 1665 N N . SER A 1 226 ? -30.161 -3.060 -5.069 1.00 40.28 226 SER A N 1
ATOM 1666 C CA . SER A 1 226 ? -30.995 -3.111 -3.855 1.00 40.28 226 SER A CA 1
ATOM 1667 C C . SER A 1 226 ? -30.958 -1.843 -2.984 1.00 40.28 226 SER A C 1
ATOM 1669 O O . SER A 1 226 ? -31.760 -1.699 -2.063 1.00 40.28 226 SER A O 1
ATOM 1671 N N . ARG A 1 227 ? -30.057 -0.888 -3.256 1.00 50.22 227 ARG A N 1
ATOM 1672 C CA . ARG A 1 227 ? -29.756 0.239 -2.349 1.00 50.22 227 ARG A CA 1
ATOM 1673 C C . ARG A 1 227 ? -30.531 1.534 -2.646 1.00 50.22 227 ARG A C 1
ATOM 1675 O O . ARG A 1 227 ? -29.996 2.631 -2.487 1.00 50.22 227 ARG A O 1
ATOM 1682 N N . SER A 1 228 ? -31.799 1.402 -3.045 1.00 42.28 228 SER A N 1
ATOM 1683 C CA . SER A 1 228 ? -32.765 2.502 -3.220 1.00 42.28 228 SER A CA 1
ATOM 1684 C C . SER A 1 228 ? -33.423 2.968 -1.908 1.00 42.28 228 SER A C 1
ATOM 1686 O O . SER A 1 228 ? -34.388 3.729 -1.942 1.00 42.28 228 SER A O 1
ATOM 1688 N N . GLN A 1 229 ? -32.936 2.519 -0.747 1.00 42.69 229 GLN A N 1
ATOM 1689 C CA . GLN A 1 229 ? -33.371 3.016 0.559 1.00 42.69 229 GLN A CA 1
ATOM 1690 C C . GLN A 1 229 ? -32.377 4.061 1.075 1.00 42.69 229 GLN A C 1
ATOM 1692 O O . GLN A 1 229 ? -31.191 3.771 1.205 1.00 42.69 229 GLN A O 1
ATOM 1697 N N . ALA A 1 230 ? -32.899 5.271 1.304 1.00 44.62 230 ALA A N 1
ATOM 1698 C CA . ALA A 1 230 ? -32.294 6.458 1.916 1.00 44.62 230 ALA A CA 1
ATOM 1699 C C . ALA A 1 230 ? -30.871 6.265 2.481 1.00 44.62 230 ALA A C 1
ATOM 1701 O O . ALA A 1 230 ? -30.685 6.004 3.668 1.00 44.62 230 ALA A O 1
ATOM 1702 N N . GLN A 1 231 ? -29.857 6.424 1.627 1.00 61.31 231 GLN A N 1
ATOM 1703 C CA . GLN A 1 231 ? -28.478 6.556 2.091 1.00 61.31 231 GLN A CA 1
ATOM 1704 C C . GLN A 1 231 ? -28.316 7.944 2.715 1.00 61.31 231 GLN A C 1
ATOM 1706 O O . GLN A 1 231 ? -28.780 8.936 2.148 1.00 61.31 231 GLN A O 1
ATOM 1711 N N . SER A 1 232 ? -27.680 8.024 3.885 1.00 70.06 232 SER A N 1
ATOM 1712 C CA . SER A 1 232 ? -27.350 9.318 4.482 1.00 70.06 232 SER A CA 1
ATOM 1713 C C . SER A 1 232 ? -26.409 10.102 3.549 1.00 70.06 232 SER A C 1
ATOM 1715 O O . SER A 1 232 ? -25.617 9.486 2.828 1.00 70.06 232 SER A O 1
ATOM 1717 N N . PRO A 1 233 ? -26.439 11.448 3.561 1.00 75.06 233 PRO A N 1
ATOM 1718 C CA . PRO A 1 233 ? -25.509 12.257 2.771 1.00 75.06 233 PRO A CA 1
ATOM 1719 C C . PRO A 1 233 ? -24.035 11.885 3.004 1.00 75.06 233 PRO A C 1
ATOM 1721 O O . PRO A 1 233 ? -23.259 11.835 2.053 1.00 75.06 233 PRO A O 1
ATOM 1724 N N . ALA A 1 234 ? -23.675 11.540 4.245 1.00 69.94 234 ALA A N 1
ATOM 1725 C CA . ALA A 1 234 ? -22.336 11.075 4.606 1.00 69.94 234 ALA A CA 1
ATOM 1726 C C . ALA A 1 234 ? -21.962 9.756 3.907 1.00 69.94 234 ALA A C 1
ATOM 1728 O O . ALA A 1 234 ? -20.874 9.638 3.352 1.00 69.94 234 ALA A O 1
ATOM 1729 N N . ALA A 1 235 ? -22.879 8.784 3.843 1.00 70.75 235 ALA A N 1
ATOM 1730 C CA . ALA A 1 235 ? -22.626 7.511 3.168 1.00 70.75 235 ALA A CA 1
ATOM 1731 C C . ALA A 1 235 ? -22.419 7.675 1.651 1.00 70.75 235 ALA A C 1
ATOM 1733 O O . ALA A 1 235 ? -21.601 6.966 1.062 1.00 70.75 235 ALA A O 1
ATOM 1734 N N . VAL A 1 236 ? -23.138 8.615 1.024 1.00 74.62 236 VAL A N 1
ATOM 1735 C CA . VAL A 1 236 ? -22.963 8.943 -0.400 1.00 74.62 236 VAL A CA 1
ATOM 1736 C C . VAL A 1 236 ? -21.618 9.627 -0.637 1.00 74.62 236 VAL A C 1
ATOM 1738 O O . VAL A 1 236 ? -20.893 9.225 -1.546 1.00 74.62 236 VAL A O 1
ATOM 1741 N N . GLN A 1 237 ? -21.261 10.618 0.186 1.00 77.94 237 GLN A N 1
ATOM 1742 C CA . GLN A 1 237 ? -19.977 11.317 0.081 1.00 77.94 237 GLN A CA 1
ATOM 1743 C C . GLN A 1 237 ? -18.801 10.345 0.223 1.00 77.94 237 GLN A C 1
ATOM 1745 O O . GLN A 1 237 ? -17.938 10.283 -0.644 1.00 77.94 237 GLN A O 1
ATOM 1750 N N . MET A 1 238 ? -18.848 9.498 1.244 1.00 73.12 238 MET A N 1
ATOM 1751 C CA . MET A 1 238 ? -17.864 8.451 1.487 1.00 73.12 238 MET A CA 1
ATOM 1752 C C . MET A 1 238 ? -17.728 7.490 0.292 1.00 73.12 238 MET A C 1
ATOM 1754 O O . MET A 1 238 ? -16.620 7.134 -0.102 1.00 73.12 238 MET A O 1
ATOM 1758 N N . SER A 1 239 ? -18.842 7.107 -0.347 1.00 74.75 239 SER A N 1
ATOM 1759 C CA . SER A 1 239 ? -18.796 6.290 -1.567 1.00 74.75 239 SER A CA 1
ATOM 1760 C C . SER A 1 239 ? -18.107 7.008 -2.731 1.00 74.75 239 SER A C 1
ATOM 1762 O O . SER A 1 239 ? -17.410 6.357 -3.507 1.00 74.75 239 SER A O 1
ATOM 1764 N N . ARG A 1 240 ? -18.296 8.326 -2.870 1.00 78.50 240 ARG A N 1
ATOM 1765 C CA . ARG A 1 240 ? -17.629 9.133 -3.905 1.00 78.50 240 ARG A CA 1
ATOM 1766 C C . ARG A 1 240 ? -16.138 9.255 -3.641 1.00 78.50 240 ARG A C 1
ATOM 1768 O O . ARG A 1 240 ? -15.355 9.056 -4.565 1.00 78.50 240 ARG A O 1
ATOM 1775 N N . ASP A 1 241 ? -15.756 9.533 -2.401 1.00 78.75 241 ASP A N 1
ATOM 1776 C CA . ASP A 1 241 ? -14.355 9.687 -2.012 1.00 78.75 241 ASP A CA 1
ATOM 1777 C C . ASP A 1 241 ? -13.576 8.393 -2.275 1.00 78.75 241 ASP A C 1
ATOM 1779 O O . ASP A 1 241 ? -12.479 8.423 -2.830 1.00 78.75 241 ASP A O 1
ATOM 1783 N N . TRP A 1 242 ? -14.179 7.234 -1.999 1.00 78.38 242 TRP A N 1
ATOM 1784 C CA . TRP A 1 242 ? -13.567 5.939 -2.311 1.00 78.38 242 TRP A CA 1
ATOM 1785 C C . TRP A 1 242 ? -13.463 5.652 -3.793 1.00 78.38 242 TRP A C 1
ATOM 1787 O O . TRP A 1 242 ? -12.447 5.135 -4.251 1.00 78.38 242 TRP A O 1
ATOM 1797 N N . ALA A 1 243 ? -14.501 5.977 -4.551 1.00 79.06 243 ALA A N 1
ATOM 1798 C CA . ALA A 1 243 ? -14.474 5.796 -5.986 1.00 79.06 243 ALA A CA 1
ATOM 1799 C C . ALA A 1 243 ? -13.395 6.692 -6.631 1.00 79.06 243 ALA A C 1
ATOM 1801 O O . ALA A 1 243 ? -12.651 6.237 -7.500 1.00 79.06 243 ALA A O 1
ATOM 1802 N N . GLY A 1 244 ? -13.232 7.927 -6.144 1.00 83.31 244 GLY A N 1
ATOM 1803 C CA . GLY A 1 244 ? -12.129 8.815 -6.524 1.00 83.31 244 GLY A CA 1
ATOM 1804 C C . GLY A 1 244 ? -10.765 8.225 -6.175 1.00 83.31 244 GLY A C 1
ATOM 1805 O O . GLY A 1 244 ? -9.890 8.122 -7.032 1.00 83.31 244 GLY A O 1
ATOM 1806 N N . GLN A 1 245 ? -10.614 7.748 -4.945 1.00 83.69 245 GLN A N 1
ATOM 1807 C CA . GLN A 1 245 ? -9.387 7.132 -4.461 1.00 83.69 245 GLN A CA 1
ATOM 1808 C C . GLN A 1 245 ? -8.989 5.879 -5.255 1.00 83.69 245 GLN A C 1
ATOM 1810 O O . GLN A 1 245 ? -7.833 5.724 -5.636 1.00 83.69 245 GLN A O 1
ATOM 1815 N N . ALA A 1 246 ? -9.933 4.979 -5.530 1.00 82.81 246 ALA A N 1
ATOM 1816 C CA . ALA A 1 246 ? -9.684 3.766 -6.304 1.00 82.81 246 ALA A CA 1
ATOM 1817 C C . ALA A 1 246 ? -9.309 4.081 -7.763 1.00 82.81 246 ALA A C 1
ATOM 1819 O O . ALA A 1 246 ? -8.529 3.346 -8.378 1.00 82.81 246 ALA A O 1
ATOM 1820 N N . LEU A 1 247 ? -9.843 5.174 -8.319 1.00 85.00 247 LEU A N 1
ATOM 1821 C CA . LEU A 1 247 ? -9.441 5.671 -9.630 1.00 85.00 247 LEU A CA 1
ATOM 1822 C C . LEU A 1 247 ? -8.006 6.211 -9.602 1.00 85.00 247 LEU A C 1
ATOM 1824 O O . LEU A 1 247 ? -7.231 5.879 -10.494 1.00 85.00 247 LEU A O 1
ATOM 1828 N N . GLU A 1 248 ? -7.634 6.962 -8.564 1.00 89.31 248 GLU A N 1
ATOM 1829 C CA . GLU A 1 248 ? -6.260 7.444 -8.384 1.00 89.31 248 GLU A CA 1
ATOM 1830 C C . GLU A 1 248 ? -5.274 6.278 -8.194 1.00 89.31 248 GLU A C 1
ATOM 1832 O O . GLU A 1 248 ? -4.240 6.239 -8.856 1.00 89.31 248 GLU A O 1
ATOM 1837 N N . GLU A 1 249 ? -5.617 5.266 -7.383 1.00 90.06 249 GLU A N 1
ATOM 1838 C CA . GLU A 1 249 ? -4.829 4.027 -7.275 1.00 90.06 249 GLU A CA 1
ATOM 1839 C C . GLU A 1 249 ? -4.649 3.376 -8.659 1.00 90.06 249 GLU A C 1
ATOM 1841 O O . GLU A 1 249 ? -3.545 2.966 -9.014 1.00 90.06 249 GLU A O 1
ATOM 1846 N N . THR A 1 250 ? -5.715 3.316 -9.467 1.00 88.50 250 THR A N 1
ATOM 1847 C CA . THR A 1 250 ? -5.669 2.742 -10.824 1.00 88.50 250 THR A CA 1
ATOM 1848 C C . THR A 1 250 ? -4.755 3.538 -11.748 1.00 88.50 250 THR A C 1
ATOM 1850 O O . THR A 1 250 ? -3.944 2.940 -12.452 1.00 88.50 250 THR A O 1
ATOM 1853 N N . GLN A 1 251 ? -4.844 4.868 -11.723 1.00 91.69 251 GLN A N 1
ATOM 1854 C CA . GLN A 1 251 ? -3.971 5.738 -12.503 1.00 91.69 251 GLN A CA 1
ATOM 1855 C C . GLN A 1 251 ? -2.499 5.513 -12.141 1.00 91.69 251 GLN A C 1
ATOM 1857 O O . GLN A 1 251 ? -1.696 5.228 -13.026 1.00 91.69 251 GLN A O 1
ATOM 1862 N N . VAL A 1 252 ? -2.154 5.549 -10.851 1.00 94.94 252 VAL A N 1
ATOM 1863 C CA . VAL A 1 252 ? -0.764 5.356 -10.411 1.00 94.94 252 VAL A CA 1
ATOM 1864 C C . VAL A 1 252 ? -0.267 3.951 -10.768 1.00 94.94 252 VAL A C 1
ATOM 1866 O O . VAL A 1 252 ? 0.875 3.787 -11.184 1.00 94.94 252 VAL A O 1
ATOM 1869 N N . MET A 1 253 ? -1.111 2.916 -10.684 1.00 93.88 253 MET A N 1
ATOM 1870 C CA . MET A 1 253 ? -0.731 1.568 -11.133 1.00 93.88 253 MET A CA 1
ATOM 1871 C C . MET A 1 253 ? -0.442 1.496 -12.636 1.00 93.88 253 MET A C 1
ATOM 1873 O O . MET A 1 253 ? 0.482 0.785 -13.039 1.00 93.88 253 MET A O 1
ATOM 1877 N N . LEU A 1 254 ? -1.212 2.209 -13.463 1.00 94.00 254 LEU A N 1
ATOM 1878 C CA . LEU A 1 254 ? -0.971 2.308 -14.903 1.00 94.00 254 LEU A CA 1
ATOM 1879 C C . LEU A 1 254 ? 0.353 3.016 -15.192 1.00 94.00 254 LEU A C 1
ATOM 1881 O O . LEU A 1 254 ? 1.146 2.503 -15.978 1.00 94.00 254 LEU A O 1
ATOM 1885 N N . GLU A 1 255 ? 0.612 4.137 -14.519 1.00 95.94 255 GLU A N 1
ATOM 1886 C CA . GLU A 1 255 ? 1.863 4.894 -14.628 1.00 95.94 255 GLU A CA 1
ATOM 1887 C C . GLU A 1 255 ? 3.063 4.040 -14.200 1.00 95.94 255 GLU A C 1
ATOM 1889 O O . GLU A 1 255 ? 4.018 3.901 -14.960 1.00 95.94 255 GLU A O 1
ATOM 1894 N N . CYS A 1 256 ? 2.985 3.362 -13.051 1.00 96.00 256 CYS A N 1
ATOM 1895 C CA . CYS A 1 256 ? 4.015 2.422 -12.608 1.00 96.00 256 CYS A CA 1
ATOM 1896 C C . CYS A 1 256 ? 4.238 1.290 -13.617 1.00 96.00 256 CYS A C 1
ATOM 1898 O O . CYS A 1 256 ? 5.377 0.939 -13.906 1.00 96.00 256 CYS A O 1
ATOM 1900 N N . THR A 1 257 ? 3.168 0.714 -14.171 1.00 94.50 257 THR A N 1
ATOM 1901 C CA . THR A 1 257 ? 3.281 -0.378 -15.152 1.00 94.50 257 THR A CA 1
ATOM 1902 C C . THR A 1 257 ? 3.930 0.114 -16.444 1.00 94.50 257 THR A C 1
ATOM 1904 O O . THR A 1 257 ? 4.777 -0.578 -17.005 1.00 94.50 257 THR A O 1
ATOM 1907 N N . PHE A 1 258 ? 3.564 1.315 -16.903 1.00 94.50 258 PHE A N 1
ATOM 1908 C CA . PHE A 1 258 ? 4.186 1.959 -18.054 1.00 94.50 258 PHE A CA 1
ATOM 1909 C C . PHE A 1 258 ? 5.673 2.202 -17.804 1.00 94.50 258 PHE A C 1
ATOM 1911 O O . PHE A 1 258 ? 6.490 1.714 -18.576 1.00 94.50 258 PHE A O 1
ATOM 1918 N N . LEU A 1 259 ? 6.024 2.884 -16.710 1.00 94.69 259 LEU A N 1
ATOM 1919 C CA . LEU A 1 259 ? 7.412 3.197 -16.371 1.00 94.69 259 LEU A CA 1
ATOM 1920 C C . LEU A 1 259 ? 8.250 1.930 -16.218 1.00 94.69 259 LEU A C 1
ATOM 1922 O O . LEU A 1 259 ? 9.358 1.880 -16.728 1.00 94.69 259 LEU A O 1
ATOM 1926 N N . MET A 1 260 ? 7.710 0.886 -15.588 1.00 93.31 260 MET A N 1
ATOM 1927 C CA . MET A 1 260 ? 8.408 -0.386 -15.405 1.00 93.31 260 MET A CA 1
ATOM 1928 C C . MET A 1 260 ? 8.815 -1.034 -16.735 1.00 93.31 260 MET A C 1
ATOM 1930 O O . MET A 1 260 ? 9.909 -1.577 -16.805 1.00 93.31 260 MET A O 1
ATOM 1934 N N . TYR A 1 261 ? 7.972 -0.982 -17.775 1.00 93.19 261 TYR A N 1
ATOM 1935 C CA . TYR A 1 261 ? 8.295 -1.554 -19.094 1.00 93.19 261 TYR A CA 1
ATOM 1936 C C . TYR A 1 261 ? 8.905 -0.560 -20.087 1.00 93.19 261 TYR A C 1
ATOM 1938 O O . TYR A 1 261 ? 9.441 -0.981 -21.111 1.00 93.19 261 TYR A O 1
ATOM 1946 N N . TYR A 1 262 ? 8.779 0.739 -19.824 1.00 90.06 262 TYR A N 1
ATOM 1947 C CA . TYR A 1 262 ? 9.526 1.778 -20.525 1.00 90.06 262 TYR A CA 1
ATOM 1948 C C . TYR A 1 262 ? 11.002 1.725 -20.124 1.00 90.06 262 TYR A C 1
ATOM 1950 O O . TYR A 1 262 ? 11.892 1.846 -20.964 1.00 90.06 262 TYR A O 1
ATOM 1958 N N . ASP A 1 263 ? 11.245 1.483 -18.840 1.00 80.75 263 ASP A N 1
ATOM 1959 C CA . ASP A 1 263 ? 12.559 1.299 -18.264 1.00 80.75 263 ASP A CA 1
ATOM 1960 C C . ASP A 1 263 ? 13.260 0.038 -18.789 1.00 80.75 263 ASP A C 1
ATOM 1962 O O . ASP A 1 263 ? 12.675 -1.043 -18.884 1.00 80.75 263 ASP A O 1
ATOM 1966 N N . GLN A 1 264 ? 14.557 0.139 -19.091 1.00 76.12 264 GLN A N 1
ATOM 1967 C CA . GLN A 1 264 ? 15.297 -0.968 -19.711 1.00 76.12 264 GLN A CA 1
ATOM 1968 C C . GLN A 1 264 ? 15.518 -2.166 -18.771 1.00 76.12 264 GLN A C 1
ATOM 1970 O O . GLN A 1 264 ? 15.903 -3.246 -19.238 1.00 76.12 264 GLN A O 1
ATOM 1975 N N . ARG A 1 265 ? 15.289 -2.007 -17.458 1.00 81.50 265 ARG A N 1
ATOM 1976 C CA . ARG A 1 265 ? 15.551 -3.048 -16.450 1.00 81.50 265 ARG A CA 1
ATOM 1977 C C . ARG A 1 265 ? 14.493 -4.149 -16.457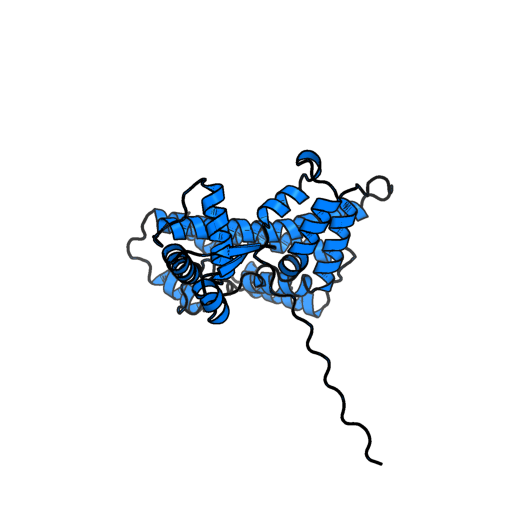 1.00 81.50 265 ARG A C 1
ATOM 1979 O O . ARG A 1 265 ? 14.804 -5.264 -16.037 1.00 81.50 265 ARG A O 1
ATOM 1986 N N . THR A 1 266 ? 13.291 -3.888 -16.981 1.00 85.00 266 THR A N 1
ATOM 1987 C CA . THR A 1 266 ? 12.219 -4.892 -17.068 1.00 85.00 266 THR A CA 1
ATOM 1988 C C . THR A 1 266 ? 11.733 -5.047 -18.503 1.00 85.00 266 THR A C 1
ATOM 1990 O O . THR A 1 266 ? 11.297 -4.098 -19.145 1.00 85.00 266 THR A O 1
ATOM 1993 N N . LYS A 1 267 ? 11.757 -6.277 -19.025 1.00 89.12 267 LYS A N 1
ATOM 1994 C CA . LYS A 1 267 ? 11.233 -6.582 -20.364 1.00 89.12 267 LYS A CA 1
ATOM 1995 C C . LYS A 1 267 ? 9.888 -7.276 -20.251 1.00 89.12 267 LYS A C 1
ATOM 1997 O O . LYS A 1 267 ? 9.801 -8.365 -19.691 1.00 89.12 267 LYS A O 1
ATOM 2002 N N . CYS A 1 268 ? 8.858 -6.680 -20.846 1.00 93.00 268 CYS A N 1
ATOM 2003 C CA . CYS A 1 268 ? 7.535 -7.291 -20.890 1.00 93.00 268 CYS A CA 1
ATOM 2004 C C . CYS A 1 268 ? 7.581 -8.591 -21.706 1.00 93.00 268 CYS A C 1
ATOM 2006 O O . CYS A 1 268 ? 7.854 -8.583 -22.909 1.00 93.00 268 CYS A O 1
ATOM 2008 N N . SER A 1 269 ? 7.325 -9.725 -21.052 1.00 93.56 269 SER A N 1
ATOM 2009 C CA . SER A 1 269 ? 7.218 -11.011 -21.743 1.00 93.56 269 SER A CA 1
ATOM 2010 C C . SER A 1 269 ? 5.930 -11.084 -22.572 1.00 93.56 269 SER A C 1
ATOM 2012 O O . SER A 1 269 ? 4.933 -10.431 -22.265 1.00 93.56 269 SER A O 1
ATOM 2014 N N . ALA A 1 270 ? 5.900 -11.938 -23.600 1.00 95.00 270 ALA A N 1
ATOM 2015 C CA . ALA A 1 270 ? 4.688 -12.142 -24.401 1.00 95.00 270 ALA A CA 1
ATOM 2016 C C . ALA A 1 270 ? 3.496 -12.628 -23.551 1.00 95.00 270 ALA A C 1
ATOM 2018 O O . ALA A 1 270 ? 2.363 -12.195 -23.760 1.00 95.00 270 ALA A O 1
ATOM 2019 N N . GLN A 1 271 ? 3.755 -13.486 -22.557 1.00 95.06 271 GLN A N 1
ATOM 2020 C CA . GLN A 1 271 ? 2.740 -13.952 -21.611 1.00 95.06 271 GLN A CA 1
ATOM 2021 C C . GLN A 1 271 ? 2.170 -12.793 -20.787 1.00 95.06 271 GLN A C 1
ATOM 2023 O O . GLN A 1 271 ? 0.954 -12.682 -20.627 1.00 95.06 271 GLN A O 1
ATOM 2028 N N . ARG A 1 272 ? 3.045 -11.917 -20.289 1.00 94.38 272 ARG A N 1
ATOM 2029 C CA . ARG A 1 272 ? 2.659 -10.748 -19.502 1.00 94.38 272 ARG A CA 1
ATOM 2030 C C . ARG A 1 272 ? 1.856 -9.747 -20.322 1.00 94.38 272 ARG A C 1
ATOM 2032 O O . ARG A 1 272 ? 0.807 -9.286 -19.876 1.00 94.38 272 ARG A O 1
ATOM 2039 N N . PHE A 1 273 ? 2.309 -9.460 -21.538 1.00 94.62 273 PHE A N 1
ATOM 2040 C CA . PHE A 1 273 ? 1.592 -8.596 -22.466 1.00 94.62 273 PHE A CA 1
ATOM 2041 C C . PHE A 1 273 ? 0.183 -9.131 -22.751 1.00 94.62 273 PHE A C 1
ATOM 2043 O O . PHE A 1 273 ? -0.790 -8.391 -22.633 1.00 94.62 273 PHE A O 1
ATOM 2050 N N . ALA A 1 274 ? 0.051 -10.430 -23.044 1.00 94.38 274 ALA A N 1
ATOM 2051 C CA . ALA A 1 274 ? -1.247 -11.061 -23.276 1.00 94.38 274 ALA A CA 1
ATOM 2052 C C . ALA A 1 274 ? -2.168 -10.984 -22.043 1.00 94.38 274 ALA A C 1
ATOM 2054 O O . ALA A 1 274 ? -3.368 -10.739 -22.179 1.00 94.38 274 ALA A O 1
ATOM 2055 N N . GLN A 1 275 ? -1.613 -11.147 -20.836 1.00 93.94 275 GLN A N 1
ATOM 2056 C CA . GLN A 1 275 ? -2.357 -11.003 -19.583 1.00 93.94 275 GLN A CA 1
ATOM 2057 C C . GLN A 1 275 ? -2.933 -9.587 -19.424 1.00 93.94 275 GLN A C 1
ATOM 2059 O O . GLN A 1 275 ? -4.123 -9.446 -19.130 1.00 93.94 275 GLN A O 1
ATOM 2064 N N . LEU A 1 276 ? -2.105 -8.558 -19.640 1.00 92.88 276 LEU A N 1
ATOM 2065 C CA . LEU A 1 276 ? -2.523 -7.157 -19.591 1.00 92.88 276 LEU A CA 1
ATOM 2066 C C . LEU A 1 276 ? -3.570 -6.863 -20.670 1.00 92.88 276 LEU A C 1
ATOM 2068 O O . LEU A 1 276 ? -4.651 -6.382 -20.345 1.00 92.88 276 LEU A O 1
ATOM 2072 N N . ALA A 1 277 ? -3.307 -7.231 -21.926 1.00 91.62 277 ALA A N 1
ATOM 2073 C CA . ALA A 1 277 ? -4.229 -7.010 -23.040 1.00 91.62 277 ALA A CA 1
ATOM 2074 C C . ALA A 1 277 ? -5.620 -7.608 -22.764 1.00 91.62 277 ALA A C 1
ATOM 2076 O O . ALA A 1 277 ? -6.625 -6.914 -22.896 1.00 91.62 277 ALA A O 1
ATOM 2077 N N . SER A 1 278 ? -5.677 -8.850 -22.271 1.00 90.56 278 SER A N 1
ATOM 2078 C CA . SER A 1 278 ? -6.933 -9.506 -21.886 1.00 90.56 278 SER A CA 1
ATOM 2079 C C . SER A 1 278 ? -7.670 -8.766 -20.762 1.00 90.56 278 SER A C 1
ATOM 2081 O O . SER A 1 278 ? -8.897 -8.667 -20.779 1.00 90.56 278 SER A O 1
ATOM 2083 N N . ALA A 1 279 ? -6.950 -8.237 -19.767 1.00 88.75 279 ALA A N 1
ATOM 2084 C CA . ALA A 1 279 ? -7.572 -7.470 -18.691 1.00 88.75 279 ALA A CA 1
ATOM 2085 C C . ALA A 1 279 ? -8.130 -6.122 -19.174 1.00 88.75 279 ALA A C 1
ATOM 2087 O O . ALA A 1 279 ? -9.202 -5.723 -18.723 1.00 88.75 279 ALA A O 1
ATOM 2088 N N . PHE A 1 280 ? -7.447 -5.444 -20.099 1.00 85.56 280 PHE A N 1
ATOM 2089 C CA . PHE A 1 280 ? -7.924 -4.193 -20.696 1.00 85.56 280 PHE A CA 1
ATOM 2090 C C . PHE A 1 280 ? -9.105 -4.404 -21.642 1.00 85.56 280 PHE A C 1
ATOM 2092 O O . PHE A 1 280 ? -10.036 -3.602 -21.631 1.00 85.56 280 PHE A O 1
ATOM 2099 N N . GLU A 1 281 ? -9.098 -5.483 -22.423 1.00 85.06 281 GLU A N 1
ATOM 2100 C CA . GLU A 1 281 ? -10.218 -5.846 -23.292 1.00 85.06 281 GLU A CA 1
ATOM 2101 C C . GLU A 1 281 ? -11.495 -6.091 -22.477 1.00 85.06 281 GLU A C 1
ATOM 2103 O O . GLU A 1 281 ? -12.550 -5.546 -22.791 1.00 85.06 281 GLU A O 1
ATOM 2108 N N . ALA A 1 282 ? -11.392 -6.846 -21.379 1.00 77.44 282 ALA A N 1
ATOM 2109 C CA . ALA A 1 282 ? -12.525 -7.105 -20.493 1.00 77.44 282 ALA A CA 1
ATOM 2110 C C . ALA A 1 282 ? -12.948 -5.869 -19.675 1.00 77.44 282 ALA A C 1
ATOM 2112 O O . ALA A 1 282 ? -14.141 -5.644 -19.463 1.00 77.44 282 ALA A O 1
ATOM 2113 N N . GLY A 1 283 ? -11.963 -5.108 -19.193 1.00 71.31 283 GLY A N 1
ATOM 2114 C CA . GLY A 1 283 ? -12.119 -3.880 -18.421 1.00 71.31 283 GLY A CA 1
ATOM 2115 C C . GLY A 1 283 ? -12.271 -2.670 -19.330 1.00 71.31 283 GLY A C 1
ATOM 2116 O O . GLY A 1 283 ? -13.332 -2.474 -19.897 1.00 71.31 283 GLY A O 1
ATOM 2117 N N . ALA A 1 284 ? -11.205 -1.887 -19.515 1.00 65.69 284 ALA A N 1
ATOM 2118 C CA . ALA A 1 284 ? -11.203 -0.587 -20.207 1.00 65.69 284 ALA A CA 1
ATOM 2119 C C . ALA A 1 284 ? -12.064 -0.501 -21.482 1.00 65.69 284 ALA A C 1
ATOM 2121 O O . ALA A 1 284 ? -12.692 0.527 -21.723 1.00 65.69 284 ALA A O 1
ATOM 2122 N N . LEU A 1 285 ? -12.070 -1.560 -22.298 1.00 59.66 285 LEU A N 1
ATOM 2123 C CA . LEU A 1 285 ? -12.772 -1.606 -23.583 1.00 59.66 285 LEU A CA 1
ATOM 2124 C C . LEU A 1 285 ? -14.160 -2.267 -23.506 1.00 59.66 285 LEU A C 1
ATOM 2126 O O . LEU A 1 285 ? -14.998 -2.015 -24.368 1.00 59.66 285 LEU A O 1
ATOM 2130 N N . GLY A 1 286 ? -14.415 -3.091 -22.487 1.00 54.16 286 GLY A N 1
ATOM 2131 C CA . GLY A 1 286 ? -15.674 -3.815 -22.294 1.00 54.16 286 GLY A CA 1
ATOM 2132 C C . GLY A 1 286 ? -16.615 -3.172 -21.269 1.00 54.16 286 GLY A C 1
ATOM 2133 O O . GLY A 1 286 ? -17.834 -3.201 -21.454 1.00 54.16 286 GLY A O 1
ATOM 2134 N N . ARG A 1 287 ? -16.068 -2.609 -20.180 1.00 60.34 287 ARG A N 1
ATOM 2135 C CA . ARG A 1 287 ? -16.753 -1.940 -19.057 1.00 60.34 287 ARG A CA 1
ATOM 2136 C C . ARG A 1 287 ? -15.804 -0.979 -18.324 1.00 60.34 287 ARG A C 1
ATOM 2138 O O . ARG A 1 287 ? -14.707 -1.362 -17.936 1.00 60.34 287 ARG A O 1
ATOM 2145 N N . ALA A 1 288 ? -16.244 0.244 -18.022 1.00 61.09 288 ALA A N 1
ATOM 2146 C CA . ALA A 1 288 ? -15.453 1.133 -17.164 1.00 61.09 288 ALA A CA 1
ATOM 2147 C C . ALA A 1 288 ? -15.170 0.474 -15.792 1.00 61.09 288 ALA A C 1
ATOM 2149 O O . ALA A 1 288 ? -16.034 -0.266 -15.299 1.00 61.09 288 ALA A O 1
ATOM 2150 N N . PRO A 1 289 ? -14.007 0.734 -15.156 1.00 68.19 289 PRO A N 1
ATOM 2151 C CA . PRO A 1 289 ? -13.737 0.263 -13.801 1.00 68.19 289 PRO A CA 1
ATOM 2152 C C . PRO A 1 289 ? -14.893 0.607 -12.855 1.00 68.19 289 PRO A C 1
ATOM 2154 O O . PRO A 1 289 ? -15.502 1.673 -12.972 1.00 68.19 289 PRO A O 1
ATOM 2157 N N . VAL A 1 290 ? -15.188 -0.282 -11.901 1.00 67.88 290 VAL A N 1
ATOM 2158 C CA . VAL A 1 290 ? -16.334 -0.140 -10.977 1.00 67.88 290 VAL A CA 1
ATOM 2159 C C . VAL A 1 290 ? -16.328 1.226 -10.284 1.00 67.88 290 VAL A C 1
ATOM 2161 O O . VAL A 1 290 ? -17.363 1.880 -10.206 1.00 67.88 290 VAL A O 1
ATOM 2164 N N . ALA A 1 291 ? -15.148 1.699 -9.881 1.00 66.19 291 ALA A N 1
ATOM 2165 C CA . ALA A 1 291 ? -14.955 3.018 -9.288 1.00 66.19 291 ALA A CA 1
ATOM 2166 C C . ALA A 1 291 ? -15.424 4.167 -10.207 1.00 66.19 291 ALA A C 1
ATOM 2168 O O . ALA A 1 291 ? -16.146 5.063 -9.779 1.00 66.19 291 ALA A O 1
ATOM 2169 N N . SER A 1 292 ? -15.095 4.126 -11.501 1.00 63.41 292 SER A N 1
ATOM 2170 C CA . SER A 1 292 ? -15.551 5.137 -12.464 1.00 63.41 292 SER A CA 1
ATOM 2171 C C . SER A 1 292 ? -17.075 5.132 -12.615 1.00 63.41 292 SER A C 1
ATOM 2173 O O . SER A 1 292 ? -17.692 6.194 -12.688 1.00 63.41 292 SER A O 1
ATOM 2175 N N . ALA A 1 293 ? -17.693 3.948 -12.624 1.00 67.00 293 ALA A N 1
ATOM 2176 C CA . ALA A 1 293 ? -19.148 3.824 -12.683 1.00 67.00 293 ALA A CA 1
ATOM 2177 C C . ALA A 1 293 ? -19.830 4.385 -11.420 1.00 67.00 293 ALA A C 1
ATOM 2179 O O . ALA A 1 293 ? -20.880 5.021 -11.522 1.00 67.00 293 ALA A O 1
ATOM 2180 N N . GLU A 1 294 ? -19.230 4.193 -10.241 1.00 66.75 294 GLU A N 1
ATOM 2181 C CA . GLU A 1 294 ? -19.725 4.762 -8.982 1.00 66.75 294 GLU A CA 1
ATOM 2182 C C . GLU A 1 294 ? -19.652 6.296 -8.976 1.00 66.75 294 GLU A C 1
ATOM 2184 O O . GLU A 1 294 ? -20.633 6.938 -8.604 1.00 66.75 294 GLU A O 1
ATOM 2189 N N . LEU A 1 295 ? -18.561 6.903 -9.462 1.00 68.25 295 LEU A N 1
ATOM 2190 C CA . LEU A 1 295 ? -18.451 8.367 -9.552 1.00 68.25 295 LEU A CA 1
ATOM 2191 C C . LEU A 1 295 ? -19.527 8.990 -10.445 1.00 68.25 295 LEU A C 1
ATOM 2193 O O . LEU A 1 295 ? -20.136 9.980 -10.052 1.00 68.25 295 LEU A O 1
ATOM 2197 N N . VAL A 1 296 ? -19.785 8.407 -11.621 1.00 66.25 296 VAL A N 1
ATOM 2198 C CA . VAL A 1 296 ? -20.820 8.903 -12.547 1.00 66.25 296 VAL A CA 1
ATOM 2199 C C . VAL A 1 296 ? -22.216 8.780 -11.938 1.00 66.25 296 VAL A C 1
ATOM 2201 O O . VAL A 1 296 ? -23.072 9.623 -12.173 1.00 66.25 296 VAL A O 1
ATOM 2204 N N . ARG A 1 297 ? -22.461 7.737 -11.142 1.00 63.78 297 ARG A N 1
ATOM 2205 C CA . ARG A 1 297 ? -23.772 7.495 -10.531 1.00 63.78 297 ARG A CA 1
ATOM 2206 C C . ARG A 1 297 ? -24.118 8.489 -9.418 1.00 63.78 297 ARG A C 1
ATOM 2208 O O . ARG A 1 297 ? -25.300 8.702 -9.157 1.00 63.78 297 ARG A O 1
ATOM 2215 N N . TYR A 1 298 ? -23.111 9.052 -8.753 1.00 61.34 298 TYR A N 1
ATOM 2216 C CA . TYR A 1 298 ? -23.272 9.985 -7.633 1.00 61.34 298 TYR A CA 1
ATOM 2217 C C . TYR A 1 298 ? -22.815 11.424 -7.955 1.00 61.34 298 TYR A C 1
ATOM 2219 O O . TYR A 1 298 ? -22.725 12.242 -7.035 1.00 61.34 298 TYR A O 1
ATOM 2227 N N . GLY A 1 299 ? -22.484 11.717 -9.218 1.00 52.25 299 GLY A N 1
ATOM 2228 C CA . GLY A 1 299 ? -22.133 13.050 -9.727 1.00 52.25 299 GLY A CA 1
ATOM 2229 C C . GLY A 1 299 ? -23.336 13.771 -10.311 1.00 52.25 299 GLY A C 1
ATOM 2230 O O . GLY A 1 299 ? -23.441 14.987 -10.043 1.00 52.25 299 GLY A O 1
#

InterPro domains:
  IPR044840 Nucleoporin Nup188 [PTHR31431] (34-285)

Solvent-accessible surface area (backbone atoms only — not comparable to full-atom values): 16649 Å² total; per-residue (Å²): 138,86,84,80,84,82,80,77,82,77,78,75,84,73,71,77,80,73,48,74,65,65,32,41,61,48,27,53,43,69,77,42,31,68,87,68,69,54,49,46,69,57,52,33,51,57,41,62,74,32,33,79,44,59,11,37,41,78,72,58,66,43,60,60,44,76,67,34,41,49,39,42,70,71,31,46,43,71,53,74,97,43,78,45,80,49,56,74,45,48,35,54,24,26,52,52,40,11,45,55,53,40,26,20,23,54,49,33,41,55,48,49,53,51,49,29,58,74,68,72,53,72,87,60,71,64,70,52,71,69,56,49,51,53,47,48,54,48,53,51,52,36,54,44,17,40,50,47,34,55,32,54,43,46,51,53,56,50,52,58,70,70,52,81,79,74,82,72,80,44,80,56,47,59,44,43,50,55,42,47,59,47,20,51,74,65,37,24,66,60,36,50,50,54,48,48,36,33,41,32,62,39,65,50,73,72,58,63,53,44,82,88,64,73,86,38,68,62,51,56,51,51,57,67,68,70,63,84,62,88,71,52,72,65,59,53,50,52,52,40,54,34,16,52,50,51,45,50,47,49,51,47,50,50,51,37,54,48,45,45,53,71,31,89,91,37,79,79,46,73,70,55,49,51,52,49,52,55,20,37,50,59,3,73,73,65,38,71,37,56,29,58,54,50,38,65,75,75,106

Organism: NCBI:txid81844

Foldseek 3Di:
DDDDDDDDDDDPPPDPLAAQAQLLVLLVCLVCVVVVVHALVNNLVSLVSCLLVLLQAPPSFAFADPVLLVQLVVQWDDDGPDIDGHDPQLSVQLVVLSLAQRTYSRNSSNLQVVLCVVVVHDRDSHNDPVSSLSSNVSVLSSSLSSLSLLLSLLVLLVVVVVCPVPPPCPSNNVSSPVSNVSSVVSHSLVNLLVVLLCQLLQQDDLGRDRPPQDSDPVSVVVCVVPPPPDDDPVNLVSLLVSLVSSVSSNVSSVSSNCSQCVRPVDPQDPVSVVSNVVSCCNGVVVHDGPSVVSNVVSD

Radius of gyration: 21.27 Å; Cα contacts (8 Å, |Δi|>4): 320; chains: 1; bounding box: 61×70×52 Å

Nearest PDB structures (foldseek):
  9hcj-assembly1_B0  TM=6.384E-01  e=1.381E-04  Dictyostelium discoideum
  4knh-assembly2_B  TM=6.373E-01  e=9.919E-04  Thermochaetoides thermophila
  7mvu-assembly1_A  TM=6.621E-01  e=1.678E-03  Thermochaetoides thermophila DSM 1495
  4knh-assembly1_A  TM=5.914E-01  e=8.325E-04  Thermochaetoides thermophila
  7mvv-assembly1_A  TM=5.866E-01  e=2.601E-03  Thermochaetoides thermophila DSM 1495

Secondary structure (DSSP, 8-state):
----PPPPPPPP--PPPPP---HHHHHHHHH-TTTTT--HHHHHHHHHHHHHHHTTGGGGSPPP-HHHHHHHHTTEEEETTEEEE--HHHHHHHHHHHHHHT--HHHHHHHHHHHHHHTTPPPPSS--HHHHHHHHHHHHHHHHHHHHHHHHHHHHHHHHHH-TTS----TTHHHHHHHHHHHHHTTHHHHHHHHHHHHHTT-S-SSPPPTTS---HHHHHHHHHH--S---HHHHHHHHHHHHHHHHHHHHHHHHHHHHHHSTT----HHHHHHHHHHHHHTTTTS--HHHHHHHHT-

Mean predicted aligned error: 9.69 Å

pLDDT: mean 79.77, std 19.73, range [25.5, 97.75]